Protein AF-A0A5M8QUC5-F1 (afdb_monomer)

Radius of gyration: 21.33 Å; Cα contacts (8 Å, |Δi|>4): 267; chains: 1; bounding box: 57×30×59 Å

Structure (mmCIF, N/CA/C/O backbone):
data_AF-A0A5M8QUC5-F1
#
_entry.id   AF-A0A5M8QUC5-F1
#
loop_
_atom_site.group_PDB
_atom_site.id
_atom_site.type_symbol
_atom_site.label_atom_id
_atom_site.label_alt_id
_atom_site.label_comp_id
_atom_site.label_asym_id
_atom_site.label_entity_id
_atom_site.label_seq_id
_atom_site.pdbx_PDB_ins_code
_atom_site.Cartn_x
_atom_site.Cartn_y
_atom_site.Cartn_z
_atom_site.occupancy
_atom_site.B_iso_or_equiv
_atom_site.auth_seq_id
_atom_site.auth_comp_id
_atom_site.auth_asym_id
_atom_site.auth_atom_id
_atom_site.pdbx_PDB_model_num
ATOM 1 N N . MET A 1 1 ? -27.939 3.971 21.003 1.00 42.75 1 MET A N 1
ATOM 2 C CA . MET A 1 1 ? -27.157 4.846 21.909 1.00 42.75 1 MET A CA 1
ATOM 3 C C . MET A 1 1 ? -25.680 4.865 21.507 1.00 42.75 1 MET A C 1
ATOM 5 O O . MET A 1 1 ? -25.100 5.938 21.475 1.00 42.75 1 MET A O 1
ATOM 9 N N . GLU A 1 2 ? -25.113 3.728 21.085 1.00 39.91 2 GLU A N 1
ATOM 10 C CA . GLU A 1 2 ? -23.719 3.587 20.608 1.00 39.91 2 GLU A CA 1
ATOM 11 C C . GLU A 1 2 ? -23.364 4.441 19.377 1.00 39.91 2 GLU A C 1
ATOM 13 O O . GLU A 1 2 ? -22.281 5.015 19.312 1.00 39.91 2 GLU A O 1
ATOM 18 N N . GLN A 1 3 ? -24.306 4.623 18.446 1.00 45.22 3 GLN A N 1
ATOM 19 C CA . GLN A 1 3 ? -24.079 5.368 17.199 1.00 45.22 3 GLN A CA 1
ATOM 20 C C . GLN A 1 3 ? -23.713 6.852 17.412 1.00 45.22 3 GLN A C 1
ATOM 22 O O . GLN A 1 3 ? -23.086 7.457 16.554 1.00 45.22 3 GLN A O 1
ATOM 27 N N . ASN A 1 4 ? -24.055 7.431 18.571 1.00 57.38 4 ASN A N 1
ATOM 28 C CA . ASN A 1 4 ? -23.740 8.823 18.910 1.00 57.38 4 ASN A CA 1
ATOM 29 C C . ASN A 1 4 ? -22.271 8.990 19.355 1.00 57.38 4 ASN A C 1
ATOM 31 O O . ASN A 1 4 ? -21.607 9.952 18.978 1.00 57.38 4 ASN A O 1
ATOM 35 N N . ILE A 1 5 ? -21.728 8.012 20.087 1.00 53.38 5 ILE A N 1
ATOM 36 C CA . ILE A 1 5 ? -20.366 8.068 20.639 1.00 53.38 5 ILE A CA 1
ATOM 37 C C . ILE A 1 5 ? -19.326 7.959 19.518 1.00 53.38 5 ILE A C 1
ATOM 39 O O . ILE A 1 5 ? -18.381 8.746 19.472 1.00 53.38 5 ILE A O 1
ATOM 43 N N . CYS A 1 6 ? -19.525 7.042 18.566 1.00 49.78 6 CYS A N 1
ATOM 44 C CA . CYS A 1 6 ? -18.621 6.888 17.424 1.00 49.78 6 CYS A CA 1
ATOM 45 C C . CYS A 1 6 ? -18.538 8.168 16.581 1.00 49.78 6 CYS A C 1
ATOM 47 O O . CYS A 1 6 ? -17.438 8.588 16.231 1.00 49.78 6 CYS A O 1
ATOM 49 N N . THR A 1 7 ? -19.671 8.831 16.320 1.00 56.25 7 THR A N 1
ATOM 50 C CA . THR A 1 7 ? -19.708 10.100 15.576 1.00 56.25 7 THR A CA 1
ATOM 51 C C . THR A 1 7 ? -19.014 11.231 16.333 1.00 56.25 7 THR A C 1
ATOM 53 O O . THR A 1 7 ? -18.230 11.966 15.737 1.00 56.25 7 THR A O 1
ATOM 56 N N . GLN A 1 8 ? -19.234 11.352 17.647 1.00 55.50 8 GLN A N 1
ATOM 57 C CA . GLN A 1 8 ? -18.574 12.375 18.465 1.00 55.50 8 GLN A CA 1
ATOM 58 C C . GLN A 1 8 ? -17.051 12.212 18.481 1.00 55.50 8 GLN A C 1
ATOM 60 O O . GLN A 1 8 ? -16.322 13.195 18.341 1.00 55.50 8 GLN A O 1
ATOM 65 N N . ILE A 1 9 ? -16.558 10.977 18.609 1.00 54.59 9 ILE A N 1
ATOM 66 C CA . ILE A 1 9 ? -15.115 10.729 18.623 1.00 54.59 9 ILE A CA 1
ATOM 67 C C . ILE A 1 9 ? -14.521 10.866 17.213 1.00 54.59 9 ILE A C 1
ATOM 69 O O . ILE A 1 9 ? -13.428 11.407 17.058 1.00 54.59 9 ILE A O 1
ATOM 73 N N . GLN A 1 10 ? -15.242 10.461 16.166 1.00 51.19 10 GLN A N 1
ATOM 74 C CA . GLN A 1 10 ? -14.787 10.626 14.788 1.00 51.19 10 GLN A CA 1
ATOM 75 C C . GLN A 1 10 ? -14.653 12.108 14.398 1.00 51.19 10 GLN A C 1
ATOM 77 O O . GLN A 1 10 ? -13.585 12.506 13.933 1.00 51.19 10 GLN A O 1
ATOM 82 N N . SER A 1 11 ? -15.662 12.946 14.672 1.00 57.75 11 SER A N 1
ATOM 83 C CA . SER A 1 11 ? -15.570 14.399 14.447 1.00 57.75 11 SER A CA 1
ATOM 84 C C . SER A 1 11 ? -14.442 15.057 15.251 1.00 57.75 11 SER A C 1
ATOM 86 O O . SER A 1 11 ? -13.842 16.025 14.792 1.00 57.75 11 SER A O 1
ATOM 88 N N . PHE A 1 12 ? -14.110 14.528 16.433 1.00 54.03 12 PHE A N 1
ATOM 89 C CA . PHE A 1 12 ? -12.975 15.004 17.228 1.00 54.03 12 PHE A CA 1
ATOM 90 C C . PHE A 1 12 ? -11.614 14.678 16.581 1.00 54.03 12 PHE A C 1
ATOM 92 O O . PHE A 1 12 ? -10.680 15.477 16.668 1.00 54.03 12 PHE A O 1
ATOM 99 N N . LEU A 1 13 ? -11.489 13.526 15.917 1.00 50.50 13 LEU A N 1
ATOM 100 C CA . LEU A 1 13 ? -10.223 13.041 15.355 1.00 50.50 13 LEU A CA 1
ATOM 101 C C . LEU A 1 13 ? -9.959 13.494 13.912 1.00 50.50 13 LEU A C 1
ATOM 103 O O . LEU A 1 13 ? -8.799 13.527 13.501 1.00 50.50 13 LEU A O 1
ATOM 107 N N . GLU A 1 14 ? -10.990 13.868 13.149 1.00 48.91 14 GLU A N 1
ATOM 108 C CA . GLU A 1 14 ? -10.872 14.332 11.752 1.00 48.91 14 GLU A CA 1
ATOM 109 C C . GLU A 1 14 ? -10.025 15.614 11.586 1.00 48.91 14 GLU A C 1
ATOM 111 O O . GLU A 1 14 ? -9.585 15.922 10.480 1.00 48.91 14 GLU A O 1
ATOM 116 N N . GLY A 1 15 ? -9.716 16.322 12.679 1.00 46.62 15 GLY A N 1
ATOM 117 C CA . GLY A 1 15 ? -8.893 17.535 12.680 1.00 46.62 15 GLY A CA 1
ATOM 118 C C . GLY A 1 15 ? -7.384 17.363 12.922 1.00 46.62 15 GLY A C 1
ATOM 119 O O . GLY A 1 15 ? -6.691 18.378 12.961 1.00 46.62 15 GLY A O 1
ATOM 120 N N . TYR A 1 16 ? -6.845 16.149 13.116 1.00 48.03 16 TYR A N 1
ATOM 121 C CA . TYR A 1 16 ? -5.491 15.982 13.687 1.00 48.03 16 TYR A CA 1
ATOM 122 C C . TYR A 1 16 ? -4.520 15.093 12.879 1.00 48.03 16 TYR A C 1
ATOM 124 O O . TYR A 1 16 ? -4.900 14.073 12.299 1.00 48.03 16 TYR A O 1
ATOM 132 N N . LYS A 1 17 ? -3.228 15.474 12.866 1.00 45.12 17 LYS A N 1
ATOM 133 C CA . LYS A 1 17 ? -2.109 14.764 12.212 1.00 45.12 17 LYS A CA 1
ATOM 134 C C . LYS A 1 17 ? -1.090 14.234 13.243 1.00 45.12 17 LYS A C 1
ATOM 136 O O . LYS A 1 17 ? -0.038 14.820 13.431 1.00 45.12 17 LYS A O 1
ATOM 141 N N . PHE A 1 18 ? -1.406 13.042 13.743 1.00 54.19 18 PHE A N 1
ATOM 142 C CA . PHE A 1 18 ? -0.665 12.085 14.586 1.00 54.19 18 PHE A CA 1
ATOM 143 C C . PHE A 1 18 ? 0.899 12.060 14.658 1.00 54.19 18 PHE A C 1
ATOM 145 O O . PHE A 1 18 ? 1.482 11.381 13.816 1.00 54.19 18 PHE A O 1
ATOM 152 N N . SER A 1 19 ? 1.564 12.575 15.701 1.00 50.84 19 SER A N 1
ATOM 153 C CA . SER A 1 19 ? 2.993 12.477 16.096 1.00 50.84 19 SER A CA 1
ATOM 154 C C . SER A 1 19 ? 3.146 12.065 17.583 1.00 50.84 19 SER A C 1
ATOM 156 O O . SER A 1 19 ? 2.156 11.998 18.305 1.00 50.84 19 SER A O 1
ATOM 158 N N . GLU A 1 20 ? 4.348 11.750 18.091 1.00 46.16 20 GLU A N 1
ATOM 159 C CA . GLU A 1 20 ? 4.535 11.251 19.481 1.00 46.16 20 GLU A CA 1
ATOM 160 C C . GLU A 1 20 ? 4.002 12.197 20.577 1.00 46.16 20 GLU A C 1
ATOM 162 O O . GLU A 1 20 ? 3.425 11.731 21.559 1.00 46.16 20 GLU A O 1
ATOM 167 N N . GLY A 1 21 ? 4.084 13.519 20.385 1.00 50.06 21 GLY A N 1
ATOM 168 C CA . GLY A 1 21 ? 3.500 14.505 21.310 1.00 50.06 21 GLY A CA 1
ATOM 169 C C . GLY A 1 21 ? 1.964 14.482 21.365 1.00 50.06 21 GLY A C 1
ATOM 170 O O . GLY A 1 21 ? 1.353 14.975 22.313 1.00 50.06 21 GLY A O 1
ATOM 171 N N . GLU A 1 22 ? 1.311 13.870 20.379 1.00 51.91 22 GLU A N 1
ATOM 172 C CA . GLU A 1 22 ? -0.144 13.766 20.318 1.00 51.91 22 GLU A CA 1
ATOM 173 C C . GLU A 1 22 ? -0.706 12.575 21.099 1.00 51.91 22 GLU A C 1
ATOM 175 O O . GLU A 1 22 ? -1.872 12.628 21.483 1.00 51.91 22 GLU A O 1
ATOM 180 N N . ILE A 1 23 ? 0.099 11.555 21.429 1.00 50.34 23 ILE A N 1
ATOM 181 C CA . ILE A 1 23 ? -0.311 10.500 22.377 1.00 50.34 23 ILE A CA 1
ATOM 182 C C . ILE A 1 23 ? -0.571 11.127 23.754 1.00 50.34 23 ILE A C 1
ATOM 184 O O . ILE A 1 23 ? -1.593 10.844 24.377 1.00 50.34 23 ILE A O 1
ATOM 188 N N . GLU A 1 24 ? 0.289 12.049 24.187 1.00 47.28 24 GLU A N 1
ATOM 189 C CA . GLU A 1 24 ? 0.142 12.756 25.464 1.00 47.28 24 GLU A CA 1
ATOM 190 C C . GLU A 1 24 ? -1.032 13.756 25.449 1.00 47.28 24 GLU A C 1
ATOM 192 O O . GLU A 1 24 ? -1.742 13.924 26.442 1.00 47.28 24 GLU A O 1
ATOM 197 N N . SER A 1 25 ? -1.325 14.356 24.288 1.00 50.44 25 SER A N 1
ATOM 198 C CA . SER A 1 25 ? -2.514 15.201 24.092 1.00 50.44 25 SER A CA 1
ATOM 199 C C . SER A 1 25 ? -3.820 14.394 24.099 1.00 50.44 25 SER A C 1
ATOM 201 O O . SER A 1 25 ? -4.811 14.825 24.698 1.00 50.44 25 SER A O 1
ATOM 203 N N . ILE A 1 26 ? -3.820 13.204 23.484 1.00 58.62 26 ILE A N 1
ATOM 204 C CA . ILE A 1 26 ? -4.935 12.249 23.523 1.00 58.62 26 ILE A CA 1
ATOM 205 C C . ILE A 1 26 ? -5.168 11.799 24.967 1.00 58.62 26 ILE A C 1
ATOM 207 O O . ILE A 1 26 ? -6.302 11.872 25.428 1.00 58.62 26 ILE A O 1
ATOM 211 N N . LYS A 1 27 ? -4.122 11.439 25.724 1.00 51.59 27 LYS A N 1
ATOM 212 C CA . LYS A 1 27 ? -4.240 11.127 27.159 1.00 51.59 27 LYS A CA 1
ATOM 213 C C . LYS A 1 27 ? -4.870 12.275 27.954 1.00 51.59 27 LYS A C 1
ATOM 215 O O . LYS A 1 27 ? -5.886 12.065 28.615 1.00 51.59 27 LYS A O 1
ATOM 220 N N . CYS A 1 28 ? -4.334 13.494 27.833 1.00 47.34 28 CYS A N 1
ATOM 221 C CA . CYS A 1 28 ? -4.850 14.680 28.528 1.00 47.34 28 CYS A CA 1
ATOM 222 C C . CYS A 1 28 ? -6.328 14.974 28.201 1.00 47.34 28 CYS A C 1
ATOM 224 O O . CYS A 1 28 ? -7.095 15.380 29.076 1.00 47.34 28 CYS A O 1
ATOM 226 N N . LYS A 1 29 ? -6.768 14.751 26.956 1.00 53.81 29 LYS A N 1
ATOM 227 C CA . LYS A 1 29 ? -8.148 15.041 26.526 1.00 53.81 29 LYS A CA 1
ATOM 228 C C . LYS A 1 29 ? -9.129 13.889 26.762 1.00 53.81 29 LYS A C 1
ATOM 230 O O . LYS A 1 29 ? -10.275 14.167 27.105 1.00 53.81 29 LYS A O 1
ATOM 235 N N . LEU A 1 30 ? -8.694 12.628 26.695 1.00 54.91 30 LEU A N 1
ATOM 236 C CA . LEU A 1 30 ? -9.484 11.478 27.160 1.00 54.91 30 LEU A CA 1
ATOM 237 C C . LEU A 1 30 ? -9.780 11.601 28.663 1.00 54.91 30 LEU A C 1
ATOM 239 O O . LEU A 1 30 ? -10.912 11.373 29.081 1.00 54.91 30 LEU A O 1
ATOM 243 N N . LEU A 1 31 ? -8.811 12.078 29.453 1.00 50.81 31 LEU A N 1
ATOM 244 C CA . LEU A 1 31 ? -9.003 12.445 30.863 1.00 50.81 31 LEU A CA 1
ATOM 245 C C . LEU A 1 31 ? -9.999 13.606 31.053 1.00 50.81 31 LEU A C 1
ATOM 247 O O . LEU A 1 31 ? -10.719 13.638 32.047 1.00 50.81 31 LEU A O 1
ATOM 251 N N . THR A 1 32 ? -10.089 14.536 30.096 1.00 50.72 32 THR A N 1
ATOM 252 C CA . THR A 1 32 ? -11.041 15.666 30.142 1.00 50.72 32 THR A CA 1
ATOM 253 C C . THR A 1 32 ? -12.480 15.233 29.797 1.00 50.72 32 THR A C 1
ATOM 255 O O . THR A 1 32 ? -13.436 15.775 30.350 1.00 50.72 32 THR A O 1
ATOM 258 N N . LEU A 1 33 ? -12.647 14.228 28.925 1.00 51.88 33 LEU A N 1
ATOM 259 C CA . LEU A 1 33 ? -13.938 13.636 28.527 1.00 51.88 33 LEU A CA 1
ATOM 260 C C . LEU A 1 33 ? -14.461 12.563 29.501 1.00 51.88 33 LEU A C 1
ATOM 262 O O . LEU A 1 33 ? -15.642 12.224 29.461 1.00 51.88 33 LEU A O 1
ATOM 266 N N . ALA A 1 34 ? -13.623 12.064 30.413 1.00 52.25 34 ALA A N 1
ATOM 267 C CA . ALA A 1 34 ? -13.924 10.979 31.355 1.00 52.25 34 ALA A CA 1
ATOM 268 C C . ALA A 1 34 ? -15.002 11.284 32.425 1.00 52.25 34 ALA A C 1
ATOM 270 O O . ALA A 1 34 ? -15.120 10.553 33.407 1.00 52.25 34 ALA A O 1
ATOM 271 N N . LYS A 1 35 ? -15.815 12.338 32.257 1.00 57.97 35 LYS A N 1
ATOM 272 C CA . LYS A 1 35 ? -17.050 12.519 33.039 1.00 57.97 35 LYS A CA 1
ATOM 273 C C . LYS A 1 35 ? -18.204 11.653 32.523 1.00 57.97 35 LYS A C 1
ATOM 275 O O . LYS A 1 35 ? -19.157 11.438 33.265 1.00 57.97 35 LYS A O 1
ATOM 280 N N . ASP A 1 36 ? -18.109 11.143 31.294 1.00 65.44 36 ASP A N 1
ATOM 281 C CA . ASP A 1 36 ? -19.056 10.174 30.742 1.00 65.44 36 ASP A CA 1
ATOM 282 C C . ASP A 1 36 ? -18.560 8.740 30.978 1.00 65.44 36 ASP A C 1
ATOM 284 O O . ASP A 1 36 ? -17.532 8.305 30.448 1.00 65.44 36 ASP A O 1
ATOM 288 N N . THR A 1 37 ? -19.303 7.990 31.791 1.00 70.75 37 THR A N 1
ATOM 289 C CA . THR A 1 37 ? -18.962 6.616 32.172 1.00 70.75 37 THR A CA 1
ATOM 290 C C . THR A 1 37 ? -18.917 5.667 30.970 1.00 70.75 37 THR A C 1
ATOM 292 O O . THR A 1 37 ? -18.140 4.713 30.989 1.00 70.75 37 THR A O 1
ATOM 295 N N . SER A 1 38 ? -19.682 5.935 29.908 1.00 71.88 38 SER A N 1
ATOM 296 C CA . SER A 1 38 ? -19.701 5.098 28.702 1.00 71.88 38 SER A CA 1
ATOM 297 C C . SER A 1 38 ? -18.392 5.191 27.909 1.00 71.88 38 SER A C 1
ATOM 299 O O . SER A 1 38 ? -17.855 4.172 27.473 1.00 71.88 38 SER A O 1
ATOM 301 N N . ILE A 1 39 ? -17.811 6.391 27.811 1.00 70.38 39 ILE A N 1
ATOM 302 C CA . ILE A 1 39 ? -16.516 6.620 27.154 1.00 70.38 39 ILE A CA 1
ATOM 303 C C . ILE A 1 39 ? -15.401 5.931 27.944 1.00 70.38 39 ILE A C 1
ATOM 305 O O . ILE A 1 39 ? -14.551 5.259 27.365 1.00 70.38 39 ILE A O 1
ATOM 309 N N . VAL A 1 40 ? -15.424 6.040 29.276 1.00 71.31 40 VAL A N 1
ATOM 310 C CA . VAL A 1 40 ? -14.442 5.368 30.142 1.00 71.31 40 VAL A CA 1
ATOM 311 C C . VAL A 1 40 ? -14.520 3.849 29.986 1.00 71.31 40 VAL A C 1
ATOM 313 O O . VAL A 1 40 ? -13.486 3.192 29.868 1.00 71.31 40 VAL A O 1
ATOM 316 N N . GLN A 1 41 ? -15.729 3.283 29.944 1.00 80.25 41 GLN A N 1
ATOM 317 C CA . GLN A 1 41 ? -15.926 1.851 29.711 1.00 80.25 41 GLN A CA 1
ATOM 318 C C . GLN A 1 41 ? -15.376 1.418 28.351 1.00 80.25 41 GLN A C 1
ATOM 320 O O . GLN A 1 41 ? -14.612 0.458 28.294 1.00 80.25 41 GLN A O 1
ATOM 325 N N . PHE A 1 42 ? -15.681 2.156 27.282 1.00 81.44 42 PHE A N 1
ATOM 326 C CA . PHE A 1 42 ? -15.158 1.875 25.945 1.00 81.44 42 PHE A CA 1
ATOM 327 C C . PHE A 1 42 ? -13.622 1.889 25.901 1.00 81.44 42 PHE A C 1
ATOM 329 O O . PHE A 1 42 ? -13.002 0.945 25.414 1.00 81.44 42 PHE 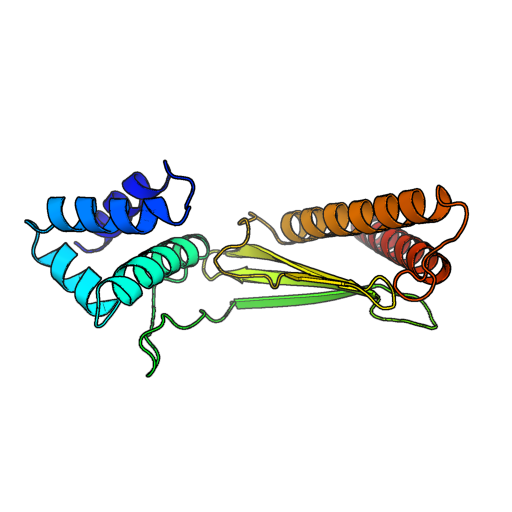A O 1
ATOM 336 N N . LEU A 1 43 ? -12.985 2.914 26.473 1.00 79.38 43 LEU A N 1
ATOM 337 C CA . LEU A 1 43 ? -11.523 2.999 26.518 1.00 79.38 43 LEU A CA 1
ATOM 338 C C . LEU A 1 43 ? -10.906 1.856 27.327 1.00 79.38 43 LEU A C 1
ATOM 340 O O . LEU A 1 43 ? -9.861 1.339 26.946 1.00 79.38 43 LEU A O 1
ATOM 344 N N . ASN A 1 44 ? -11.548 1.432 28.417 1.00 83.69 44 ASN A N 1
ATOM 345 C CA . ASN A 1 44 ? -11.076 0.299 29.210 1.00 83.69 44 ASN A CA 1
ATOM 346 C C . ASN A 1 44 ? -11.125 -1.026 28.429 1.00 83.69 44 ASN A C 1
ATOM 348 O O . ASN A 1 44 ? -10.272 -1.880 28.662 1.00 83.69 44 ASN A O 1
ATOM 352 N N . LEU A 1 45 ? -12.057 -1.189 27.480 1.00 87.19 45 LEU A N 1
ATOM 353 C CA . LEU A 1 45 ? -12.096 -2.356 26.585 1.00 87.19 45 LEU A CA 1
ATOM 354 C C . LEU A 1 45 ? -10.935 -2.368 25.583 1.00 87.19 45 LEU A C 1
ATOM 356 O O . LEU A 1 45 ? -10.520 -3.432 25.133 1.00 87.19 45 LEU A O 1
ATOM 360 N N . LEU A 1 46 ? -10.401 -1.196 25.236 1.00 86.62 46 LEU A N 1
ATOM 361 C CA . LEU A 1 46 ? -9.344 -1.056 24.239 1.00 86.62 46 LEU A CA 1
ATOM 362 C C . LEU A 1 46 ? -7.936 -1.278 24.792 1.00 86.62 46 LEU A C 1
ATOM 364 O O . LEU A 1 46 ? -6.994 -1.301 24.009 1.00 86.62 46 LEU A O 1
ATOM 368 N N . GLY A 1 47 ? -7.727 -1.436 26.098 1.00 87.75 47 GLY A N 1
ATOM 369 C CA . GLY A 1 47 ? -6.381 -1.709 26.595 1.00 87.75 47 GLY A CA 1
ATOM 370 C C . GLY A 1 47 ? -6.239 -1.732 28.108 1.00 87.75 47 GLY A C 1
ATOM 371 O O . GLY A 1 47 ? -6.951 -1.045 28.845 1.00 87.75 47 GLY A O 1
ATOM 372 N N . LYS A 1 48 ? -5.252 -2.503 28.571 1.00 84.75 48 LYS A N 1
ATOM 373 C CA . LYS A 1 48 ? -4.937 -2.669 29.999 1.00 84.75 48 LYS A CA 1
ATOM 374 C C . LYS A 1 48 ? -4.295 -1.431 30.630 1.00 84.75 48 LYS A C 1
ATOM 376 O O . LYS A 1 48 ? -4.560 -1.135 31.790 1.00 84.75 48 LYS A O 1
ATOM 381 N N . ASP A 1 49 ? -3.501 -0.696 29.861 1.00 82.56 49 ASP A N 1
ATOM 382 C CA . ASP A 1 49 ? -2.794 0.511 30.288 1.00 82.56 49 ASP A CA 1
ATOM 383 C C . ASP A 1 49 ? -2.998 1.649 29.281 1.00 82.56 49 ASP A C 1
ATOM 385 O O . ASP A 1 49 ? -3.544 1.462 28.192 1.00 82.56 49 ASP A O 1
ATOM 389 N N . GLU A 1 50 ? -2.568 2.852 29.651 1.00 76.94 50 GLU A N 1
ATOM 390 C CA . GLU A 1 50 ? -2.766 4.057 28.843 1.00 76.94 50 GLU A CA 1
ATOM 391 C C . GLU A 1 50 ? -2.150 3.969 27.444 1.00 76.94 50 GLU A C 1
ATOM 393 O O . GLU A 1 50 ? -2.697 4.537 26.499 1.00 76.94 50 GLU A O 1
ATOM 398 N N . HIS A 1 51 ? -1.018 3.275 27.304 1.00 79.69 51 HIS A N 1
ATOM 399 C CA . HIS A 1 51 ? -0.319 3.159 26.031 1.00 79.69 51 HIS A CA 1
ATOM 400 C C . HIS A 1 51 ? -1.127 2.307 25.049 1.00 79.69 51 HIS A C 1
ATOM 402 O O . HIS A 1 51 ? -1.417 2.757 23.937 1.00 79.69 51 HIS A O 1
ATOM 408 N N . HIS A 1 52 ? -1.586 1.131 25.492 1.00 85.38 52 HIS A N 1
ATOM 409 C CA . HIS A 1 52 ? -2.470 0.282 24.692 1.00 85.38 52 HIS A CA 1
ATOM 410 C C . HIS A 1 52 ? -3.776 1.007 24.369 1.00 85.38 52 HIS A C 1
ATOM 412 O O . HIS A 1 52 ? -4.188 1.029 23.212 1.00 85.38 52 HIS A O 1
ATOM 418 N N . ARG A 1 53 ? -4.396 1.669 25.357 1.00 83.06 53 ARG A N 1
ATOM 419 C CA . ARG A 1 53 ? -5.647 2.412 25.144 1.00 83.06 53 ARG A CA 1
ATOM 420 C C . ARG A 1 53 ? -5.487 3.478 24.070 1.00 83.06 53 ARG A C 1
ATOM 422 O O . ARG A 1 53 ? -6.309 3.526 23.162 1.00 83.06 53 ARG A O 1
ATOM 429 N N . ALA A 1 54 ? -4.438 4.296 24.118 1.00 78.56 54 ALA A N 1
ATOM 430 C CA . ALA A 1 54 ? -4.230 5.361 23.137 1.00 78.56 54 ALA A CA 1
ATOM 431 C C . ALA A 1 54 ? -4.043 4.815 21.709 1.00 78.56 54 ALA A C 1
ATOM 433 O 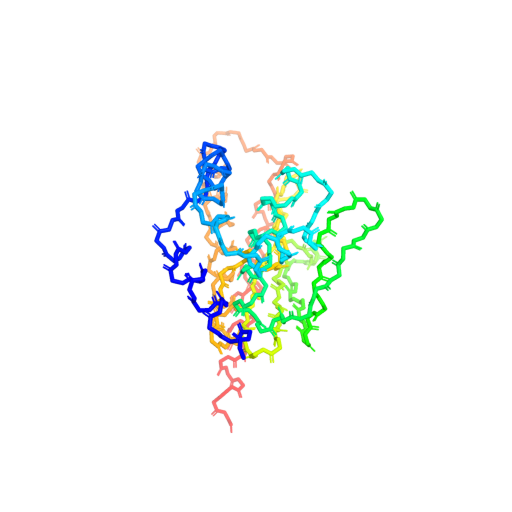O . ALA A 1 54 ? -4.697 5.275 20.768 1.00 78.56 54 ALA A O 1
ATOM 434 N N . LEU A 1 55 ? -3.186 3.807 21.538 1.00 83.81 55 LEU A N 1
ATOM 435 C CA . LEU A 1 55 ? -2.869 3.249 20.222 1.00 83.81 55 LEU A CA 1
ATOM 436 C C . LEU A 1 55 ? -3.994 2.381 19.647 1.00 83.81 55 LEU A C 1
ATOM 438 O O . LEU A 1 55 ? -4.276 2.463 18.449 1.00 83.81 55 LEU A O 1
ATOM 442 N N . ASN A 1 56 ? -4.686 1.604 20.478 1.00 90.62 56 ASN A N 1
ATOM 443 C CA . ASN A 1 56 ? -5.844 0.828 20.040 1.00 90.62 56 ASN A CA 1
ATOM 444 C C . ASN A 1 56 ? -7.043 1.729 19.759 1.00 90.62 56 ASN A C 1
ATOM 446 O O . ASN A 1 56 ? -7.757 1.467 18.802 1.00 90.62 56 ASN A O 1
ATOM 450 N N . THR A 1 57 ? -7.219 2.834 20.493 1.00 85.19 57 THR A N 1
ATOM 451 C CA . THR A 1 57 ? -8.213 3.866 20.145 1.00 85.19 57 THR A CA 1
ATOM 452 C C . THR A 1 57 ? -7.935 4.412 18.752 1.00 85.19 57 THR A C 1
ATOM 454 O O . THR A 1 57 ? -8.822 4.412 17.903 1.00 85.19 57 THR A O 1
ATOM 457 N N . LYS A 1 58 ? -6.687 4.811 18.469 1.00 83.88 58 LYS A N 1
ATOM 458 C CA . LYS A 1 58 ? -6.291 5.252 17.126 1.00 83.88 58 LYS A CA 1
ATOM 459 C C . LYS A 1 58 ? -6.622 4.177 16.088 1.00 83.88 58 LYS A C 1
ATOM 461 O O . LYS A 1 58 ? -7.336 4.462 15.133 1.00 83.88 58 LYS A O 1
ATOM 466 N N . SER A 1 59 ? -6.158 2.949 16.291 1.00 90.19 59 SER A N 1
ATOM 467 C CA . SER A 1 59 ? -6.384 1.830 15.364 1.00 90.19 59 SER A CA 1
ATOM 468 C C . SER A 1 59 ? -7.875 1.558 15.137 1.00 90.19 59 SER A C 1
ATOM 470 O O . SER A 1 59 ? -8.300 1.422 13.993 1.00 90.19 59 SER A O 1
ATOM 472 N N . PHE A 1 60 ? -8.687 1.597 16.195 1.00 89.00 60 PHE A N 1
ATOM 473 C CA . PHE A 1 60 ? -10.138 1.441 16.129 1.00 89.00 60 PHE A CA 1
ATOM 474 C C . PHE A 1 60 ? -10.784 2.478 15.192 1.00 89.00 60 PHE A C 1
ATOM 476 O O . PHE A 1 60 ? -11.559 2.133 14.304 1.00 89.00 60 PHE A O 1
ATOM 483 N N . PHE A 1 61 ? -10.412 3.755 15.286 1.00 84.31 61 PHE A N 1
ATOM 484 C CA . PHE A 1 61 ? -10.965 4.762 14.370 1.00 84.31 61 PHE A CA 1
ATOM 485 C C . PHE A 1 61 ? -10.476 4.620 12.932 1.00 84.31 61 PHE A C 1
ATOM 487 O O . PHE A 1 61 ? -11.215 4.917 11.993 1.00 84.31 61 PHE A O 1
ATOM 494 N N . TYR A 1 62 ? -9.244 4.159 12.736 1.00 88.44 62 TYR A N 1
ATOM 495 C CA . TYR A 1 62 ? -8.733 3.885 11.397 1.00 88.44 62 TYR A CA 1
ATOM 496 C C . TYR A 1 62 ? -9.455 2.697 10.746 1.00 88.44 62 TYR A C 1
ATOM 498 O O . TYR A 1 62 ? -9.827 2.793 9.578 1.00 88.44 62 TYR A O 1
ATOM 506 N N . GLN A 1 63 ? -9.743 1.623 11.487 1.00 91.75 63 GLN A N 1
ATOM 507 C CA . GLN A 1 63 ? -10.479 0.478 10.939 1.00 91.75 63 GLN A CA 1
ATOM 508 C C . GLN A 1 63 ? -11.939 0.827 10.583 1.00 91.75 63 GLN A C 1
ATOM 510 O O . GLN A 1 63 ? -12.455 0.322 9.584 1.00 91.75 63 GLN A O 1
ATOM 515 N N . LEU A 1 64 ? -12.577 1.760 11.308 1.00 89.06 64 LEU A N 1
ATOM 516 C CA . LEU A 1 64 ? -13.930 2.242 10.990 1.00 89.06 64 LEU A CA 1
ATOM 517 C C . LEU A 1 64 ? -14.016 2.900 9.604 1.00 89.06 64 LEU A C 1
ATOM 519 O O . LEU A 1 64 ? -15.047 2.803 8.941 1.00 89.06 64 LEU A O 1
ATOM 523 N N . ARG A 1 65 ? -12.923 3.492 9.098 1.00 91.69 65 ARG A N 1
ATOM 524 C CA . ARG A 1 65 ? -12.866 4.048 7.726 1.00 91.69 65 ARG A CA 1
ATOM 525 C C . ARG A 1 65 ? -13.126 2.989 6.653 1.00 91.69 65 ARG A C 1
ATOM 527 O O . ARG A 1 65 ? -13.590 3.319 5.563 1.00 91.69 65 ARG A O 1
ATOM 534 N N . TYR A 1 66 ? -12.865 1.730 6.983 1.00 94.38 66 TYR A N 1
ATOM 535 C CA . TYR A 1 66 ? -13.064 0.556 6.138 1.00 94.38 66 TYR A CA 1
ATOM 536 C C . TYR A 1 66 ? -14.278 -0.282 6.570 1.00 94.38 66 TYR A C 1
ATOM 538 O O . TYR A 1 66 ? -14.485 -1.382 6.063 1.00 94.38 66 TYR A O 1
ATOM 546 N N . GLY A 1 67 ? -15.108 0.236 7.483 1.00 91.81 67 GLY A N 1
ATOM 547 C CA . GLY A 1 67 ? -16.336 -0.414 7.941 1.00 91.81 67 GLY A CA 1
ATOM 548 C C . GLY A 1 67 ? -16.120 -1.540 8.945 1.00 91.81 67 GLY A C 1
ATOM 549 O O . GLY A 1 67 ? -17.056 -2.277 9.217 1.00 91.81 67 GLY A O 1
ATOM 550 N N . PHE A 1 68 ? -14.911 -1.697 9.485 1.00 92.88 68 PHE A N 1
ATOM 551 C CA . PHE A 1 68 ? -14.637 -2.716 10.491 1.00 92.88 68 PHE A CA 1
ATOM 552 C C . PHE A 1 68 ? -15.109 -2.225 11.865 1.00 92.88 68 PHE A C 1
ATOM 554 O O . PHE A 1 68 ? -14.403 -1.487 12.551 1.00 92.88 68 PHE A O 1
ATOM 561 N N . GLU A 1 69 ? -16.320 -2.607 12.257 1.00 87.88 69 GLU A N 1
ATOM 562 C CA . GLU A 1 69 ? -16.932 -2.170 13.523 1.00 87.88 69 GLU A CA 1
ATOM 563 C C . GLU A 1 69 ? -16.570 -3.083 14.699 1.00 87.88 69 GLU A C 1
ATOM 565 O O . GLU A 1 69 ? -16.403 -2.626 15.829 1.00 87.88 69 GLU A O 1
ATOM 570 N N . VAL A 1 70 ? -16.394 -4.377 14.428 1.00 87.31 70 VAL A N 1
ATOM 571 C CA . VAL A 1 70 ? -15.999 -5.364 15.435 1.00 87.31 70 VAL A CA 1
ATOM 572 C C . VAL A 1 70 ? -14.481 -5.338 15.601 1.00 87.31 70 VAL A C 1
ATOM 574 O O . VAL A 1 70 ? -13.738 -5.361 14.620 1.00 87.31 70 VAL A O 1
ATOM 577 N N . PHE A 1 71 ? -14.012 -5.316 16.847 1.00 88.12 71 PHE A N 1
ATOM 578 C CA . PHE A 1 71 ? -12.597 -5.441 17.184 1.00 88.12 71 PHE A CA 1
ATOM 579 C C . PHE A 1 71 ? -12.392 -6.541 18.219 1.00 88.12 71 PHE A C 1
ATOM 581 O O . PHE A 1 71 ? -13.269 -6.827 19.034 1.00 88.12 71 PHE A O 1
ATOM 588 N N . THR A 1 72 ? -11.204 -7.133 18.208 1.00 91.44 72 THR A N 1
ATOM 589 C CA . THR A 1 72 ? -10.728 -7.983 19.295 1.00 91.44 72 THR A CA 1
ATOM 590 C C . THR A 1 72 ? -9.344 -7.511 19.721 1.00 91.44 72 THR A C 1
ATOM 592 O O . THR A 1 72 ? -8.618 -6.863 18.962 1.00 91.44 72 THR A O 1
ATOM 595 N N . ILE A 1 73 ? -9.006 -7.777 20.979 1.00 93.00 73 ILE A N 1
ATOM 596 C CA . ILE A 1 73 ? -7.696 -7.485 21.551 1.00 93.00 73 ILE A CA 1
ATOM 597 C C . ILE A 1 73 ? -6.979 -8.821 21.727 1.00 93.00 73 ILE A C 1
ATOM 599 O O . ILE A 1 73 ? -7.538 -9.748 22.314 1.00 93.00 73 ILE A O 1
ATOM 603 N N . ASN A 1 74 ? -5.764 -8.942 21.197 1.00 93.19 74 ASN A N 1
ATOM 604 C CA . ASN A 1 74 ? -4.966 -10.154 21.353 1.00 93.19 74 ASN A CA 1
ATOM 605 C C . ASN A 1 74 ? -4.402 -10.288 22.778 1.00 93.19 74 ASN A C 1
ATOM 607 O O . ASN A 1 74 ? -4.463 -9.362 23.587 1.00 93.19 74 ASN A O 1
ATOM 611 N N . GLU A 1 75 ? -3.784 -11.430 23.074 1.00 93.12 75 GLU A N 1
ATOM 612 C CA . GLU A 1 75 ? -3.197 -11.726 24.392 1.00 93.12 75 GLU A CA 1
ATOM 613 C C . GLU A 1 75 ? -2.116 -10.719 24.825 1.00 93.12 75 GLU A C 1
ATOM 615 O O . GLU A 1 75 ? -1.876 -10.518 26.015 1.00 93.12 75 GLU A O 1
ATOM 620 N N . SER A 1 76 ? -1.482 -10.039 23.864 1.00 93.56 76 SER A N 1
ATOM 621 C CA . SER A 1 76 ? -0.489 -8.994 24.133 1.00 93.56 76 SER A CA 1
ATOM 622 C C . SER A 1 76 ? -1.109 -7.630 24.455 1.00 93.56 76 SER A C 1
ATOM 624 O O . SER A 1 76 ? -0.396 -6.747 24.923 1.00 93.56 76 SER A O 1
ATOM 626 N N . GLY A 1 77 ? -2.422 -7.456 24.276 1.00 91.50 77 GLY A N 1
ATOM 627 C CA . GLY A 1 77 ? -3.133 -6.204 24.534 1.00 91.50 77 GLY A CA 1
ATOM 628 C C . GLY A 1 77 ? -3.312 -5.311 23.304 1.00 91.50 77 GLY A C 1
ATOM 629 O O . GLY A 1 77 ? -3.728 -4.165 23.461 1.00 91.50 77 GLY A O 1
ATOM 630 N N . TRP A 1 78 ? -3.025 -5.801 22.096 1.00 93.88 78 TRP A N 1
ATOM 631 C CA . TRP A 1 78 ? -3.138 -5.035 20.850 1.00 93.88 78 TRP A CA 1
ATOM 632 C C . TRP A 1 78 ? -4.409 -5.365 20.081 1.00 93.88 78 TRP A C 1
ATOM 634 O O . TRP A 1 78 ? -4.813 -6.527 20.009 1.00 93.88 78 TRP A O 1
ATOM 644 N N . LEU A 1 79 ? -5.005 -4.344 19.466 1.00 92.00 79 LEU A N 1
ATOM 645 C CA . LEU A 1 79 ? -6.116 -4.519 18.542 1.00 92.00 79 LEU A CA 1
ATOM 646 C C . LEU A 1 79 ? -5.664 -5.381 17.358 1.00 92.00 79 LEU A C 1
ATOM 648 O O . LEU A 1 79 ? -4.645 -5.108 16.722 1.00 92.00 79 LEU A O 1
ATOM 652 N N . THR A 1 80 ? -6.399 -6.454 17.085 1.00 90.81 80 THR A N 1
ATOM 653 C CA . THR A 1 80 ? -6.077 -7.366 15.985 1.00 90.81 80 THR A CA 1
ATOM 654 C C . THR A 1 80 ? -6.447 -6.749 14.650 1.00 90.81 80 THR A C 1
ATOM 656 O O . THR A 1 80 ? -7.510 -6.141 14.523 1.00 90.81 80 THR A O 1
ATOM 659 N N . ASN A 1 81 ? -5.628 -6.991 13.628 1.00 80.50 81 ASN A N 1
ATOM 660 C CA . ASN A 1 81 ? -5.962 -6.555 12.280 1.00 80.50 81 ASN A CA 1
ATOM 661 C C . ASN A 1 81 ? -7.288 -7.181 11.815 1.00 80.50 81 ASN A C 1
ATOM 663 O O . ASN A 1 81 ? -7.459 -8.399 11.922 1.00 80.50 81 ASN A O 1
ATOM 667 N N . PRO A 1 82 ? -8.211 -6.374 11.274 1.00 87.06 82 PRO A N 1
ATOM 668 C CA . PRO A 1 82 ? -9.436 -6.892 10.696 1.00 87.06 82 PRO A CA 1
ATOM 669 C C . PRO A 1 82 ? -9.139 -7.707 9.433 1.00 87.06 82 PRO A C 1
ATOM 671 O O . PRO A 1 82 ? -8.156 -7.472 8.726 1.00 87.06 82 PRO A O 1
ATOM 674 N N . SER A 1 83 ? -10.016 -8.664 9.136 1.00 91.12 83 SER A N 1
ATOM 675 C CA . SER A 1 83 ? -9.959 -9.423 7.885 1.00 91.12 83 SER A CA 1
ATOM 676 C C . SER A 1 83 ? -10.600 -8.621 6.756 1.00 91.12 83 SER A C 1
ATOM 678 O O . SER A 1 83 ? -11.770 -8.246 6.837 1.00 91.12 83 SER A O 1
ATOM 680 N N . TRP A 1 84 ? -9.831 -8.363 5.701 1.00 94.31 84 TRP A N 1
ATOM 681 C CA . TRP A 1 84 ? -10.310 -7.691 4.494 1.00 94.31 84 TRP A CA 1
ATOM 682 C C . TRP A 1 84 ? -11.271 -8.604 3.723 1.00 94.31 84 TRP A C 1
ATOM 684 O O . TRP A 1 84 ? -11.046 -9.809 3.639 1.00 94.31 84 TRP A O 1
ATOM 694 N N . LEU A 1 85 ? -12.345 -8.042 3.159 1.00 95.25 85 LEU A N 1
ATOM 695 C CA . LEU A 1 85 ? -13.358 -8.809 2.420 1.00 95.25 85 LEU A CA 1
ATOM 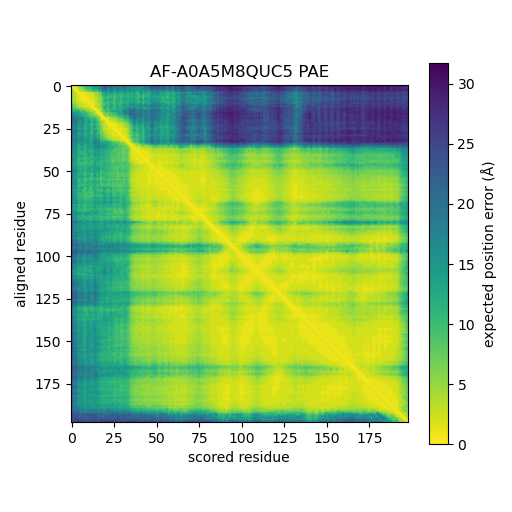696 C C . LEU A 1 85 ? -12.833 -9.356 1.092 1.00 95.25 85 LEU A C 1
ATOM 698 O O . LEU A 1 85 ? -13.273 -10.401 0.624 1.00 95.25 85 LEU A O 1
ATOM 702 N N . ASN A 1 86 ? -11.940 -8.608 0.456 1.00 94.56 86 ASN A N 1
ATOM 703 C CA . ASN A 1 86 ? -11.295 -8.991 -0.788 1.00 94.56 86 ASN A CA 1
ATOM 704 C C . ASN A 1 86 ? -9.866 -8.456 -0.764 1.00 94.56 86 ASN A C 1
ATOM 706 O O . ASN A 1 86 ? -9.621 -7.398 -0.183 1.00 94.56 86 ASN A O 1
ATOM 710 N N . HIS A 1 87 ? -8.945 -9.166 -1.397 1.00 95.19 87 HIS A N 1
ATOM 711 C CA . HIS A 1 87 ? -7.593 -8.694 -1.615 1.00 95.19 87 HIS A CA 1
ATOM 712 C C . HIS A 1 87 ? -7.071 -9.177 -2.967 1.00 95.19 87 HIS A C 1
ATOM 714 O O . HIS A 1 87 ? -7.414 -10.260 -3.438 1.00 95.19 87 HIS A O 1
ATOM 720 N N . GLU A 1 88 ? -6.231 -8.363 -3.592 1.00 95.44 88 GLU A N 1
ATOM 721 C CA . GLU A 1 88 ? -5.511 -8.722 -4.809 1.00 95.44 88 GLU A CA 1
ATOM 722 C C . GLU A 1 88 ? -4.051 -8.309 -4.665 1.00 95.44 88 GLU A C 1
ATOM 724 O O . GLU A 1 88 ? -3.737 -7.253 -4.111 1.00 95.44 88 GLU A O 1
ATOM 729 N N . GLU A 1 89 ? -3.180 -9.158 -5.194 1.00 95.75 89 GLU A N 1
ATOM 730 C CA . GLU A 1 89 ? -1.756 -8.911 -5.336 1.00 95.75 89 GLU A CA 1
ATOM 731 C C . GLU A 1 89 ? -1.418 -8.918 -6.829 1.00 95.75 89 GLU A C 1
ATOM 733 O O . GLU A 1 89 ? -1.749 -9.862 -7.549 1.00 95.75 89 GLU A O 1
ATOM 738 N N . ILE A 1 90 ? -0.786 -7.848 -7.303 1.00 95.69 90 ILE A N 1
ATOM 739 C CA . ILE A 1 90 ? -0.404 -7.677 -8.704 1.00 95.69 90 ILE A CA 1
ATOM 740 C C . ILE A 1 90 ? 1.102 -7.484 -8.747 1.00 95.69 90 ILE A C 1
ATOM 742 O O . ILE A 1 90 ? 1.623 -6.497 -8.228 1.00 95.69 90 ILE A O 1
ATOM 746 N N . LYS A 1 91 ? 1.797 -8.421 -9.385 1.00 96.38 91 LYS A N 1
ATOM 747 C CA . LYS A 1 91 ? 3.256 -8.427 -9.447 1.00 96.38 91 LYS A CA 1
ATOM 748 C C . LYS A 1 91 ? 3.759 -7.974 -10.806 1.00 96.38 91 LYS A C 1
ATOM 750 O O . LYS A 1 91 ? 3.202 -8.332 -11.844 1.00 96.38 91 LYS A O 1
ATOM 755 N N . PHE A 1 92 ? 4.839 -7.211 -10.784 1.00 96.56 92 PHE A N 1
ATOM 756 C CA . PHE A 1 92 ? 5.546 -6.734 -11.954 1.00 96.56 92 PHE A CA 1
ATOM 757 C C . PHE A 1 92 ? 7.031 -7.008 -11.800 1.00 96.56 92 PHE A C 1
ATOM 759 O O . PHE A 1 92 ? 7.629 -6.793 -10.748 1.00 96.56 92 PHE A O 1
ATOM 766 N N . GLY A 1 93 ? 7.639 -7.417 -12.899 1.00 93.62 93 GLY A N 1
ATOM 767 C CA . GLY A 1 93 ? 9.057 -7.692 -12.946 1.00 93.62 93 GLY A CA 1
ATOM 768 C C . GLY A 1 93 ? 9.530 -7.889 -14.371 1.00 93.62 93 GLY A C 1
ATOM 769 O O . GLY A 1 93 ? 8.866 -7.496 -15.338 1.00 93.62 93 GLY A O 1
ATOM 770 N N . CYS A 1 94 ? 10.672 -8.542 -14.489 1.00 88.69 94 CYS A N 1
ATOM 771 C CA . CYS A 1 94 ? 11.267 -8.988 -15.736 1.00 88.69 94 CYS A CA 1
ATOM 772 C C . CYS A 1 94 ? 11.584 -10.489 -15.663 1.00 88.69 94 CYS A C 1
ATOM 774 O O . CYS A 1 94 ? 11.408 -11.123 -14.629 1.00 88.69 94 CYS A O 1
ATOM 776 N N . THR A 1 95 ? 12.053 -11.083 -16.760 1.00 83.56 95 THR A N 1
ATOM 777 C CA . THR A 1 95 ? 12.320 -12.530 -16.818 1.00 83.56 95 THR A CA 1
ATOM 778 C C . THR A 1 95 ? 13.320 -13.008 -15.758 1.00 83.56 95 THR A C 1
ATOM 780 O O . THR A 1 95 ? 13.178 -14.122 -15.266 1.00 83.56 95 THR A O 1
ATOM 783 N N . SER A 1 96 ? 14.314 -12.188 -15.404 1.00 82.94 96 SER A N 1
ATOM 784 C CA . SER A 1 96 ? 15.312 -12.518 -14.377 1.00 82.94 96 SER A CA 1
ATOM 785 C C . SER A 1 96 ? 14.834 -12.261 -12.948 1.00 82.94 96 SER A C 1
ATOM 787 O O . SER A 1 96 ? 15.279 -12.947 -12.038 1.00 82.94 96 SER A O 1
ATOM 789 N N . GLU A 1 97 ? 13.938 -11.294 -12.754 1.00 84.50 97 GLU A N 1
ATOM 790 C CA . GLU A 1 97 ? 13.391 -10.896 -11.451 1.00 84.50 97 GLU A CA 1
ATOM 791 C C . GLU A 1 97 ? 11.892 -10.610 -11.626 1.00 84.50 97 GLU A C 1
ATOM 793 O O . GLU A 1 97 ? 11.512 -9.480 -11.952 1.00 84.50 97 GLU A O 1
ATOM 798 N N . PRO A 1 98 ? 11.026 -11.631 -11.493 1.00 83.69 98 PRO A N 1
ATOM 799 C CA . PRO A 1 98 ? 9.614 -11.525 -11.865 1.00 83.69 98 PRO A CA 1
ATOM 800 C C . PRO A 1 98 ? 8.766 -10.690 -10.894 1.00 83.69 98 PRO A C 1
ATOM 802 O O . PRO A 1 98 ? 7.641 -10.333 -11.238 1.00 83.69 98 PRO A O 1
ATOM 805 N N . GLU A 1 99 ? 9.296 -10.349 -9.718 1.00 91.75 99 GLU A N 1
ATOM 806 C CA . GLU A 1 99 ? 8.545 -9.725 -8.619 1.00 91.75 99 GLU A CA 1
ATOM 807 C C . GLU A 1 99 ? 9.251 -8.485 -8.047 1.00 91.75 99 GLU A C 1
ATOM 809 O O . GLU A 1 99 ? 9.288 -8.281 -6.838 1.00 91.75 99 GLU A O 1
ATOM 814 N N . MET A 1 100 ? 9.818 -7.636 -8.909 1.00 96.06 100 MET A N 1
ATOM 815 C CA . MET A 1 100 ? 10.467 -6.397 -8.459 1.00 96.06 100 MET A CA 1
ATOM 816 C C . MET A 1 100 ? 9.489 -5.376 -7.870 1.00 96.06 100 MET A C 1
ATOM 818 O O . MET A 1 100 ? 9.861 -4.565 -7.032 1.00 96.06 100 MET A O 1
ATOM 822 N N . ILE A 1 101 ? 8.242 -5.359 -8.336 1.00 97.50 101 ILE A N 1
ATOM 823 C CA . ILE A 1 101 ? 7.178 -4.536 -7.764 1.00 97.50 101 ILE A CA 1
ATOM 824 C C . ILE A 1 101 ? 5.992 -5.436 -7.467 1.00 97.50 101 ILE A C 1
ATOM 826 O O . ILE A 1 101 ? 5.568 -6.226 -8.306 1.00 97.50 101 ILE A O 1
ATOM 830 N N . THR A 1 102 ? 5.411 -5.262 -6.292 1.00 97.38 102 THR A N 1
ATOM 831 C CA . THR A 1 102 ? 4.146 -5.876 -5.907 1.00 97.38 102 THR A CA 1
ATOM 832 C C . THR A 1 102 ? 3.188 -4.769 -5.507 1.00 97.38 102 THR A C 1
ATOM 834 O O . THR A 1 102 ? 3.517 -3.973 -4.639 1.00 97.38 102 THR A O 1
ATOM 837 N N . ILE A 1 103 ? 2.011 -4.698 -6.122 1.00 97.81 103 ILE A N 1
ATOM 838 C CA . ILE A 1 103 ? 0.924 -3.809 -5.708 1.00 97.81 103 ILE A CA 1
ATOM 839 C C . ILE A 1 103 ? -0.122 -4.657 -4.999 1.00 97.81 103 ILE A C 1
ATOM 841 O O . ILE A 1 103 ? -0.664 -5.600 -5.574 1.00 97.81 103 ILE A O 1
ATOM 845 N N . ASN A 1 104 ? -0.412 -4.294 -3.758 1.00 96.62 104 ASN A N 1
ATOM 846 C CA . ASN A 1 104 ? -1.365 -4.975 -2.902 1.00 96.62 104 ASN A CA 1
ATOM 847 C C . ASN A 1 104 ? -2.570 -4.066 -2.677 1.00 96.62 104 ASN A C 1
ATOM 849 O O . ASN A 1 104 ? -2.412 -2.917 -2.265 1.00 96.62 104 ASN A O 1
ATOM 853 N N . ILE A 1 105 ? -3.776 -4.578 -2.889 1.00 97.44 105 ILE A N 1
ATOM 854 C CA . ILE A 1 105 ? -5.018 -3.841 -2.639 1.00 97.44 105 ILE A CA 1
ATOM 855 C C . ILE A 1 105 ? -5.991 -4.694 -1.832 1.00 97.44 105 ILE A C 1
ATOM 857 O O . ILE A 1 105 ? -6.113 -5.892 -2.071 1.00 97.44 105 ILE A O 1
ATOM 861 N N . GLY A 1 106 ? -6.692 -4.073 -0.887 1.00 97.19 106 GLY A N 1
ATOM 862 C CA . GLY A 1 106 ? -7.647 -4.734 0.003 1.00 97.19 106 GLY A CA 1
ATOM 863 C C . GLY A 1 106 ? -8.960 -3.964 0.099 1.00 97.19 106 GLY A C 1
ATOM 864 O O . GLY A 1 106 ? -8.951 -2.737 0.122 1.00 97.19 106 GLY A O 1
ATOM 865 N N . MET A 1 107 ? -10.091 -4.666 0.171 1.00 97.94 107 MET A N 1
ATOM 866 C CA . MET A 1 107 ? -11.427 -4.077 0.319 1.00 97.94 107 MET A CA 1
ATOM 867 C C . MET A 1 107 ? -11.974 -4.274 1.734 1.00 97.94 107 MET A C 1
ATOM 869 O O . MET A 1 107 ? -12.018 -5.393 2.248 1.00 97.94 107 MET A O 1
ATOM 873 N N . GLY A 1 108 ? -12.385 -3.180 2.366 1.00 96.75 108 GLY A N 1
ATOM 874 C CA . GLY A 1 108 ? -13.049 -3.171 3.663 1.00 96.75 108 GLY A CA 1
ATOM 875 C C . GLY A 1 108 ? -14.502 -3.643 3.602 1.00 96.75 108 GLY A C 1
ATOM 876 O O . GLY A 1 108 ? -15.075 -3.823 2.527 1.00 96.75 108 GLY A O 1
ATOM 877 N N . GLN A 1 109 ? -15.125 -3.793 4.771 1.00 95.31 109 GLN A N 1
ATOM 878 C CA . GLN A 1 109 ? -16.531 -4.189 4.916 1.00 95.31 109 GLN A CA 1
ATOM 879 C C . GLN A 1 109 ? -17.518 -3.187 4.309 1.00 95.31 109 GLN A C 1
ATOM 881 O O . GLN A 1 109 ? -18.586 -3.573 3.843 1.00 95.31 109 GLN A O 1
ATOM 886 N N . ASN A 1 110 ? -17.144 -1.910 4.251 1.00 94.31 110 ASN A N 1
ATOM 887 C CA . ASN A 1 110 ? -17.950 -0.848 3.646 1.00 94.31 110 ASN A CA 1
ATOM 888 C C . ASN A 1 110 ? -17.646 -0.604 2.152 1.00 94.31 110 ASN A C 1
ATOM 890 O O . ASN A 1 110 ? -18.036 0.432 1.611 1.00 94.31 110 ASN A O 1
ATOM 894 N N . GLY A 1 111 ? -16.904 -1.501 1.492 1.00 96.12 111 GLY A N 1
ATOM 895 C CA . GLY A 1 111 ? -16.540 -1.378 0.077 1.00 96.12 111 GLY A CA 1
ATOM 896 C C . GLY A 1 111 ? -15.430 -0.364 -0.229 1.00 96.12 111 GLY A C 1
ATOM 897 O O . GLY A 1 111 ? -15.090 -0.183 -1.397 1.00 96.12 111 GLY A O 1
ATOM 898 N N . LYS A 1 112 ? -14.840 0.293 0.782 1.00 97.38 112 LYS A N 1
ATOM 899 C CA . LYS A 1 112 ? -13.645 1.131 0.592 1.00 97.38 112 LYS A CA 1
ATOM 900 C C . LYS A 1 112 ? -12.419 0.269 0.335 1.00 97.38 112 LYS A C 1
ATOM 902 O O . LYS A 1 112 ? -12.266 -0.793 0.931 1.00 97.38 112 LYS A O 1
ATOM 907 N N . TRP A 1 113 ? -11.524 0.769 -0.502 1.00 98.12 113 TRP A N 1
ATOM 908 C CA . TRP A 1 113 ? -10.289 0.087 -0.866 1.00 98.12 113 TRP A CA 1
ATOM 909 C C . TRP A 1 113 ? -9.085 0.738 -0.196 1.00 98.12 113 TRP A C 1
ATOM 911 O O . TRP A 1 113 ? -9.035 1.956 -0.052 1.00 98.12 113 TRP A O 1
ATOM 921 N N . ALA A 1 114 ? -8.128 -0.078 0.217 1.00 97.62 114 ALA A N 1
ATOM 922 C CA . ALA A 1 114 ? -6.807 0.310 0.678 1.00 97.62 114 ALA A CA 1
ATOM 923 C C . ALA A 1 114 ? -5.767 -0.236 -0.290 1.00 97.62 114 ALA A C 1
ATOM 925 O O . ALA A 1 114 ? -5.998 -1.243 -0.962 1.00 97.62 114 ALA A O 1
ATOM 926 N N . SER A 1 115 ? -4.612 0.408 -0.315 1.00 97.94 115 SER A N 1
ATOM 927 C CA . SER A 1 115 ? -3.509 0.025 -1.176 1.00 97.94 115 SER A CA 1
ATOM 928 C C . SER A 1 115 ? -2.178 0.037 -0.430 1.00 97.94 115 SER A C 1
ATOM 930 O O . SER A 1 115 ? -2.055 0.634 0.648 1.00 97.94 115 SER A O 1
ATOM 932 N N . GLY A 1 116 ? -1.215 -0.681 -0.993 1.00 97.44 116 GLY A N 1
ATOM 933 C CA . GLY A 1 116 ? 0.164 -0.772 -0.548 1.00 97.44 116 GLY A CA 1
ATOM 934 C C . GLY A 1 116 ? 1.049 -1.369 -1.642 1.00 97.44 116 GLY A C 1
ATOM 935 O O . GLY A 1 116 ? 0.559 -1.831 -2.675 1.00 97.44 116 GLY A O 1
ATOM 936 N N . HIS A 1 117 ? 2.354 -1.378 -1.409 1.00 97.88 117 HIS A N 1
ATOM 937 C CA . HIS A 1 117 ? 3.349 -1.830 -2.366 1.00 97.88 117 HIS A CA 1
ATOM 938 C C . HIS A 1 117 ? 4.516 -2.572 -1.710 1.00 97.88 117 HIS A C 1
ATOM 940 O O . HIS A 1 117 ? 4.846 -2.367 -0.545 1.00 97.88 117 HIS A O 1
ATOM 946 N N . GLY A 1 118 ? 5.184 -3.402 -2.496 1.00 97.69 118 GLY A N 1
ATOM 947 C CA . GLY A 1 118 ? 6.570 -3.801 -2.303 1.00 97.69 118 GLY A CA 1
ATOM 948 C C . GLY A 1 118 ? 7.368 -3.346 -3.515 1.00 97.69 118 GLY A C 1
ATOM 949 O O . GLY A 1 118 ? 6.902 -3.506 -4.641 1.00 97.69 118 GLY A O 1
ATOM 950 N N . 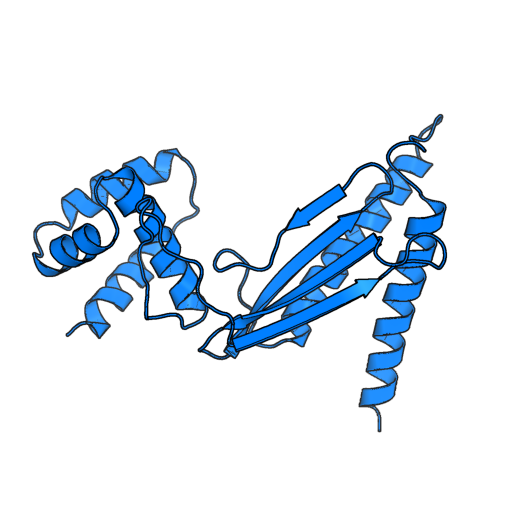ILE A 1 119 ? 8.532 -2.754 -3.291 1.00 97.69 119 ILE A N 1
ATOM 951 C CA . ILE A 1 119 ? 9.435 -2.287 -4.336 1.00 97.69 119 ILE A CA 1
ATOM 952 C C . ILE A 1 119 ? 10.821 -2.830 -4.009 1.00 97.69 119 ILE A C 1
ATOM 954 O O . ILE A 1 119 ? 11.391 -2.498 -2.974 1.00 97.69 119 ILE A O 1
ATOM 958 N N . ASP A 1 120 ? 11.356 -3.643 -4.904 1.00 96.75 120 ASP A N 1
ATOM 959 C CA . ASP A 1 120 ? 12.710 -4.168 -4.880 1.00 96.75 120 ASP A CA 1
ATOM 960 C C . ASP A 1 120 ? 13.516 -3.495 -5.993 1.00 96.75 120 ASP A C 1
ATOM 962 O O . ASP A 1 120 ? 13.146 -3.509 -7.167 1.00 96.75 120 ASP A O 1
ATOM 966 N N . TYR A 1 121 ? 14.613 -2.859 -5.613 1.00 96.00 121 TYR A N 1
ATOM 967 C CA . TYR A 1 121 ? 15.546 -2.210 -6.519 1.00 96.00 121 TYR A CA 1
ATOM 968 C C . TYR A 1 121 ? 16.682 -3.150 -6.959 1.00 96.00 121 TYR A C 1
ATOM 970 O O . TYR A 1 121 ? 17.430 -2.791 -7.867 1.00 96.00 121 TYR A O 1
ATOM 978 N N . GLY A 1 122 ? 16.815 -4.333 -6.355 1.00 91.69 122 GLY A N 1
ATOM 979 C CA . GLY A 1 122 ? 17.838 -5.351 -6.597 1.00 91.69 122 GLY A CA 1
ATOM 980 C C . GLY A 1 122 ? 18.446 -5.853 -5.283 1.00 91.69 122 GLY A C 1
ATOM 981 O O . GLY A 1 122 ? 18.307 -7.017 -4.928 1.00 91.69 122 GLY A O 1
ATOM 982 N N . GLY A 1 123 ? 19.136 -4.971 -4.553 1.00 91.94 123 GLY A N 1
ATOM 983 C CA . GLY A 1 123 ? 19.692 -5.264 -3.216 1.00 91.94 123 GLY A CA 1
ATOM 984 C C . GLY A 1 123 ? 19.107 -4.396 -2.098 1.00 91.94 123 GLY A C 1
ATOM 985 O O . GLY A 1 123 ? 19.405 -4.591 -0.922 1.00 91.94 123 GLY A O 1
ATOM 986 N N . SER A 1 124 ? 18.263 -3.433 -2.463 1.00 93.81 124 SER A N 1
ATOM 987 C CA . SER A 1 124 ? 17.556 -2.530 -1.559 1.00 93.81 124 SER A CA 1
ATOM 988 C C . SER A 1 124 ? 16.082 -2.504 -1.936 1.00 93.81 124 SER A C 1
ATOM 990 O O . SER A 1 124 ? 15.735 -2.781 -3.078 1.00 93.81 124 SER A O 1
ATOM 992 N N . GLY A 1 125 ? 15.210 -2.123 -1.010 1.00 94.50 125 GLY A N 1
ATOM 993 C CA . GLY A 1 125 ? 13.783 -2.066 -1.279 1.00 94.50 125 GLY A CA 1
ATOM 994 C C . GLY A 1 125 ? 13.009 -1.273 -0.242 1.00 94.50 125 GLY A C 1
ATOM 995 O O . GLY A 1 125 ? 13.550 -0.814 0.765 1.00 94.50 125 GLY A O 1
ATOM 996 N N . GLU A 1 126 ? 11.721 -1.123 -0.501 1.00 95.38 126 GLU A N 1
ATOM 997 C CA . GLU A 1 126 ? 10.744 -0.578 0.430 1.00 95.38 126 GLU A CA 1
ATOM 998 C C . GLU A 1 126 ? 9.462 -1.405 0.383 1.00 95.38 126 GLU A C 1
ATOM 1000 O O . GLU A 1 126 ? 9.092 -1.965 -0.649 1.00 95.38 126 GLU A O 1
ATOM 1005 N N . TYR A 1 127 ? 8.784 -1.499 1.523 1.00 95.00 127 TYR A N 1
ATOM 1006 C CA . TYR A 1 127 ? 7.551 -2.259 1.641 1.00 95.00 127 TYR A CA 1
ATOM 1007 C C . TYR A 1 127 ? 6.548 -1.523 2.521 1.00 95.00 127 TYR A C 1
ATOM 1009 O O . TYR A 1 127 ? 6.871 -1.049 3.611 1.00 95.00 127 TYR A O 1
ATOM 1017 N N . SER A 1 128 ? 5.310 -1.473 2.052 1.00 93.94 128 SER A N 1
ATOM 1018 C CA . SER A 1 128 ? 4.157 -0.959 2.767 1.00 93.94 128 SER A CA 1
ATOM 1019 C C . SER A 1 128 ? 2.950 -1.820 2.416 1.00 93.94 128 SER A C 1
ATOM 1021 O O . SER A 1 128 ? 2.437 -1.761 1.305 1.00 93.94 128 SER A O 1
ATOM 1023 N N . SER A 1 129 ? 2.479 -2.645 3.349 1.00 90.06 129 SER A N 1
ATOM 1024 C CA . SER A 1 129 ? 1.233 -3.391 3.141 1.00 90.06 129 SER A CA 1
ATOM 1025 C C . SER A 1 129 ? 0.040 -2.436 3.112 1.00 90.06 129 SER A C 1
ATOM 1027 O O . SER A 1 129 ? 0.027 -1.446 3.851 1.00 90.06 129 SER A O 1
ATOM 1029 N N . TYR A 1 130 ? -1.020 -2.786 2.371 1.00 93.19 130 TYR A N 1
ATOM 1030 C CA . TYR A 1 130 ? -2.315 -2.176 2.663 1.00 93.19 130 TYR A CA 1
ATOM 1031 C C . TYR A 1 130 ? -2.677 -2.473 4.122 1.00 93.19 130 TYR A C 1
ATOM 1033 O O . TYR A 1 130 ? -2.426 -3.564 4.647 1.00 93.19 130 TYR A O 1
ATOM 1041 N N . SER A 1 131 ? -3.214 -1.472 4.805 1.00 94.12 131 SER A N 1
ATOM 1042 C CA . SER A 1 131 ? -3.580 -1.559 6.212 1.00 94.12 131 SER A CA 1
ATOM 1043 C C . SER A 1 131 ? -4.718 -0.596 6.520 1.00 94.12 131 SER A C 1
ATOM 1045 O O . SER A 1 131 ? -5.075 0.258 5.708 1.00 94.12 131 SER A O 1
ATOM 1047 N N . ILE A 1 132 ? -5.264 -0.684 7.732 1.00 93.06 132 ILE A N 1
ATOM 1048 C CA . ILE A 1 132 ? -6.250 0.286 8.224 1.00 93.06 132 ILE A CA 1
ATOM 1049 C C . ILE A 1 132 ? -5.697 1.722 8.241 1.00 93.06 132 ILE A C 1
ATOM 1051 O O . ILE A 1 132 ? -6.471 2.672 8.266 1.00 93.06 132 ILE A O 1
ATOM 1055 N N . PHE A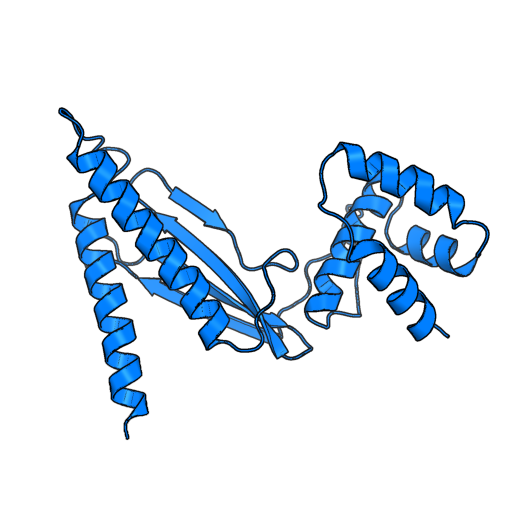 1 133 ? -4.371 1.893 8.196 1.00 92.25 133 PHE A N 1
ATOM 1056 C CA . PHE A 1 133 ? -3.705 3.193 8.136 1.00 92.25 133 PHE A CA 1
ATOM 1057 C C . PHE A 1 133 ? -3.493 3.708 6.710 1.00 92.25 133 PHE A C 1
ATOM 1059 O O . PHE A 1 133 ? -3.156 4.882 6.542 1.00 92.25 133 PHE A O 1
ATOM 1066 N N . SER A 1 134 ? -3.708 2.872 5.690 1.00 94.19 134 SER A N 1
ATOM 1067 C CA . SER A 1 134 ? -3.648 3.291 4.290 1.00 94.19 134 SER A CA 1
ATOM 1068 C C . SER A 1 134 ? -4.714 4.345 3.990 1.00 94.19 134 SER A C 1
ATOM 1070 O O . SER A 1 134 ? -5.738 4.459 4.676 1.00 94.19 134 SER A O 1
ATOM 1072 N N . LYS A 1 135 ? -4.488 5.115 2.925 1.00 93.75 135 LYS A N 1
ATOM 1073 C CA . LYS A 1 135 ? -5.490 6.033 2.383 1.00 93.75 135 LYS A CA 1
ATOM 1074 C C . LYS A 1 135 ? -6.698 5.230 1.864 1.00 93.75 135 LYS A C 1
ATOM 1076 O O . LYS A 1 135 ? -6.485 4.288 1.106 1.00 93.75 135 LYS A O 1
ATOM 1081 N N . PRO A 1 136 ? -7.939 5.600 2.226 1.00 95.50 136 PRO A N 1
ATOM 1082 C CA . PRO A 1 136 ? -9.124 4.946 1.693 1.00 95.50 136 PRO A CA 1
ATOM 1083 C C . PRO A 1 136 ? -9.459 5.464 0.289 1.00 95.50 136 PRO A C 1
ATOM 1085 O O . PRO A 1 136 ? -9.402 6.667 0.018 1.00 95.50 136 PRO A O 1
ATOM 1088 N N . PHE A 1 137 ? -9.885 4.553 -0.577 1.00 97.94 137 PHE A N 1
ATOM 1089 C CA . PHE A 1 137 ? -10.353 4.812 -1.935 1.00 97.94 137 PHE A CA 1
ATOM 1090 C C . PHE A 1 137 ? -11.790 4.319 -2.105 1.00 97.94 137 PHE A C 1
ATOM 1092 O O . PHE A 1 137 ? -12.234 3.390 -1.427 1.00 97.94 137 PHE A O 1
ATOM 1099 N N . ASN A 1 138 ? -12.541 4.959 -3.000 1.00 97.44 138 ASN A N 1
ATOM 1100 C CA . ASN A 1 138 ? -13.941 4.602 -3.253 1.00 97.44 138 ASN A CA 1
ATOM 1101 C C . ASN A 1 138 ? -14.089 3.350 -4.116 1.00 97.44 138 ASN A C 1
ATOM 1103 O O . ASN A 1 138 ? -15.133 2.708 -4.081 1.00 97.44 138 ASN A O 1
ATOM 1107 N N . ASP A 1 139 ? -13.057 3.019 -4.879 1.00 97.00 139 ASP A N 1
ATOM 1108 C CA . ASP A 1 139 ? -13.062 1.921 -5.822 1.00 97.00 139 ASP A CA 1
ATOM 1109 C C . ASP A 1 139 ? -11.656 1.327 -5.958 1.00 97.00 139 ASP A C 1
ATOM 1111 O O . ASP A 1 139 ? -10.641 1.936 -5.599 1.00 97.00 139 ASP A O 1
ATOM 1115 N N . LYS A 1 140 ? -11.630 0.107 -6.488 1.00 96.62 140 LYS A N 1
ATOM 1116 C CA . LYS A 1 140 ? -10.431 -0.701 -6.682 1.00 96.62 140 LYS A CA 1
ATOM 1117 C C . LYS A 1 140 ? -9.427 -0.063 -7.642 1.00 96.62 140 LYS A C 1
ATOM 1119 O O . LYS A 1 140 ? -8.223 -0.183 -7.430 1.00 96.62 140 LYS A O 1
ATOM 1124 N N . GLN A 1 141 ? -9.916 0.584 -8.701 1.00 96.12 141 GLN A N 1
ATOM 1125 C CA . GLN A 1 141 ? -9.069 1.142 -9.750 1.00 96.12 141 GLN A CA 1
ATOM 1126 C C . GLN A 1 141 ? -8.305 2.356 -9.224 1.00 96.12 141 GLN A C 1
ATOM 1128 O O . GLN A 1 141 ? -7.096 2.420 -9.398 1.00 96.12 141 GLN A O 1
ATOM 1133 N N . SER A 1 142 ? -8.966 3.241 -8.478 1.00 97.56 142 SER A N 1
ATOM 1134 C CA . SER A 1 142 ? -8.331 4.381 -7.812 1.00 97.56 142 SER A CA 1
ATOM 1135 C C . SER A 1 142 ? -7.240 3.954 -6.821 1.00 97.56 142 SER A C 1
ATOM 1137 O O . SER A 1 142 ? -6.201 4.605 -6.729 1.00 97.56 142 SER A O 1
ATOM 1139 N N . ALA A 1 143 ? -7.463 2.859 -6.084 1.00 97.81 143 ALA A N 1
ATOM 1140 C CA . ALA A 1 143 ? -6.466 2.288 -5.176 1.00 97.81 143 ALA A CA 1
ATOM 1141 C C . ALA A 1 143 ? -5.249 1.737 -5.940 1.00 97.81 143 ALA A C 1
ATOM 1143 O O . ALA A 1 143 ? -4.108 1.963 -5.542 1.00 97.81 143 ALA A O 1
ATOM 1144 N N . PHE A 1 144 ? -5.491 1.048 -7.060 1.00 97.50 144 PHE A N 1
ATOM 1145 C CA . PHE A 1 144 ? -4.431 0.556 -7.937 1.00 97.50 144 PHE A CA 1
ATOM 1146 C C . PHE A 1 144 ? -3.639 1.698 -8.586 1.00 97.50 144 PHE A C 1
ATOM 1148 O O . PHE A 1 144 ? -2.415 1.691 -8.514 1.00 97.50 144 PHE A O 1
ATOM 1155 N N . ASP A 1 145 ? -4.318 2.676 -9.191 1.00 97.19 145 ASP A N 1
ATOM 1156 C CA . ASP A 1 145 ? -3.689 3.793 -9.907 1.00 97.19 145 ASP A CA 1
ATOM 1157 C C . ASP A 1 145 ? -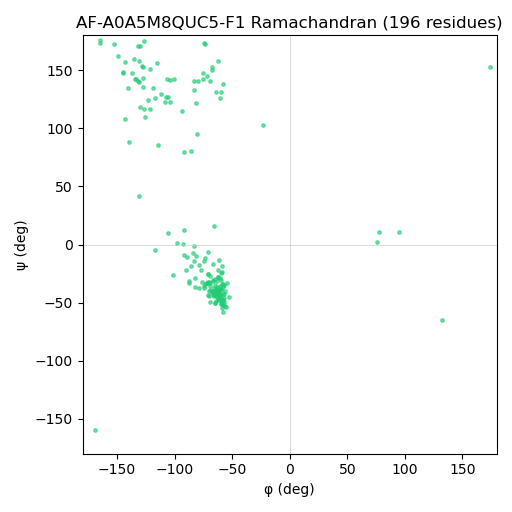2.779 4.603 -8.975 1.00 97.19 145 ASP A C 1
ATOM 1159 O O . ASP A 1 145 ? -1.671 4.973 -9.357 1.00 97.19 145 ASP A O 1
ATOM 1163 N N . HIS A 1 146 ? -3.200 4.793 -7.720 1.00 97.56 146 HIS A N 1
ATOM 1164 C CA . HIS A 1 146 ? -2.386 5.446 -6.699 1.00 97.56 146 HIS A CA 1
ATOM 11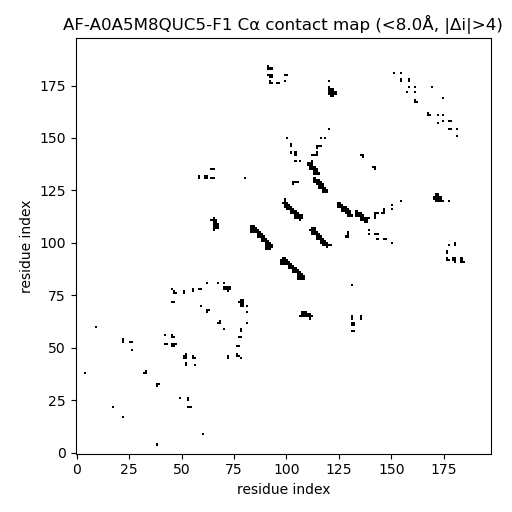65 C C . HIS A 1 146 ? -1.037 4.748 -6.470 1.00 97.56 146 HIS A C 1
ATOM 1167 O O . HIS A 1 146 ? 0.007 5.402 -6.501 1.00 97.56 146 HIS A O 1
ATOM 1173 N N . GLU A 1 147 ? -1.036 3.431 -6.243 1.00 97.44 147 GLU A N 1
ATOM 1174 C CA . GLU A 1 147 ? 0.214 2.689 -6.022 1.00 97.44 147 GLU A CA 1
ATOM 1175 C C . GLU A 1 147 ? 1.012 2.507 -7.303 1.00 97.44 147 GLU A C 1
ATOM 1177 O O . GLU A 1 147 ? 2.241 2.530 -7.265 1.00 97.44 147 GLU A O 1
ATOM 1182 N N . TYR A 1 148 ? 0.335 2.359 -8.440 1.00 97.81 148 TYR A N 1
ATOM 1183 C CA . TYR A 1 148 ? 0.974 2.294 -9.744 1.00 97.81 148 TYR A CA 1
ATOM 1184 C C . TYR A 1 148 ? 1.808 3.552 -9.993 1.00 97.81 148 TYR A C 1
ATOM 1186 O O . TYR A 1 148 ? 3.003 3.440 -10.273 1.00 97.81 148 TYR A O 1
ATOM 1194 N N . ASP A 1 149 ? 1.217 4.737 -9.826 1.00 97.94 149 ASP A N 1
ATOM 1195 C CA . ASP A 1 149 ? 1.915 6.008 -10.018 1.00 97.94 149 ASP A CA 1
ATOM 1196 C C . ASP A 1 149 ? 3.056 6.174 -9.008 1.00 97.94 149 ASP A C 1
ATOM 1198 O O . ASP A 1 149 ? 4.155 6.597 -9.377 1.00 97.94 149 ASP A O 1
ATOM 1202 N N . TYR A 1 150 ? 2.839 5.787 -7.747 1.00 97.88 150 TYR A N 1
ATOM 1203 C CA . TYR A 1 150 ? 3.882 5.814 -6.722 1.00 97.88 150 TYR A CA 1
ATOM 1204 C C . TYR A 1 150 ? 5.089 4.950 -7.112 1.00 97.88 150 TYR A C 1
ATOM 1206 O O . TYR A 1 150 ? 6.215 5.451 -7.174 1.00 97.88 150 TYR A O 1
ATOM 1214 N N . CYS A 1 151 ? 4.859 3.673 -7.426 1.00 97.81 151 CYS A N 1
ATOM 1215 C CA . CYS A 1 151 ? 5.913 2.724 -7.779 1.00 97.81 151 CYS A CA 1
ATOM 1216 C C . CYS A 1 151 ? 6.646 3.145 -9.060 1.00 97.81 151 CYS A C 1
ATOM 1218 O O . CYS A 1 151 ? 7.876 3.103 -9.121 1.00 97.81 151 CYS A O 1
ATOM 1220 N N . MET A 1 152 ? 5.904 3.614 -10.069 1.00 97.75 152 MET A N 1
ATOM 1221 C CA . MET A 1 152 ? 6.466 4.121 -11.322 1.00 97.75 152 MET A CA 1
ATOM 1222 C C . MET A 1 152 ? 7.395 5.309 -11.090 1.00 97.75 152 MET A C 1
ATOM 1224 O O . MET A 1 152 ? 8.500 5.330 -11.636 1.00 97.75 152 MET A O 1
ATOM 1228 N N . ASN A 1 153 ? 6.973 6.271 -10.268 1.00 98.19 153 ASN A N 1
ATOM 1229 C CA . ASN A 1 153 ? 7.789 7.431 -9.924 1.00 98.19 153 ASN A CA 1
ATOM 1230 C C . ASN A 1 153 ? 9.039 7.015 -9.144 1.00 98.19 153 ASN A C 1
ATOM 1232 O O . ASN A 1 153 ? 10.136 7.465 -9.464 1.00 98.19 153 ASN A O 1
ATOM 1236 N N . LYS A 1 154 ? 8.910 6.102 -8.174 1.00 97.56 154 LYS A N 1
ATOM 1237 C CA . LYS A 1 154 ? 10.049 5.592 -7.401 1.00 97.56 154 LYS A CA 1
ATOM 1238 C C . LYS A 1 154 ? 11.102 4.916 -8.270 1.00 97.56 154 LYS A C 1
ATOM 1240 O O . LYS A 1 154 ? 12.282 5.251 -8.160 1.00 97.56 154 LYS A O 1
ATOM 1245 N N . PHE A 1 155 ? 10.692 4.031 -9.176 1.00 96.81 155 PHE A N 1
ATOM 1246 C CA . PHE A 1 155 ? 11.616 3.408 -10.121 1.00 96.81 155 PHE A CA 1
ATOM 1247 C C . PHE A 1 155 ? 12.258 4.427 -11.062 1.00 96.81 155 PHE A C 1
ATOM 1249 O O . PHE A 1 155 ? 13.473 4.383 -11.246 1.00 96.81 155 PHE A O 1
ATOM 1256 N N . GLN A 1 156 ? 11.486 5.362 -11.624 1.00 97.50 156 GLN A N 1
ATOM 1257 C CA . GLN A 1 156 ? 12.025 6.402 -12.509 1.00 97.50 156 GLN A CA 1
ATOM 1258 C C . GLN A 1 156 ? 13.063 7.268 -11.794 1.00 97.50 156 GLN A C 1
ATOM 1260 O O . GLN A 1 156 ? 14.190 7.374 -12.271 1.00 97.50 156 GLN A O 1
ATOM 1265 N N . SER A 1 157 ? 12.740 7.793 -10.611 1.00 97.44 157 SER A N 1
ATOM 1266 C CA . SER A 1 157 ? 13.665 8.619 -9.834 1.00 97.44 157 SER A CA 1
ATOM 1267 C C . SER A 1 157 ? 14.914 7.854 -9.397 1.00 97.44 157 SER A C 1
ATOM 1269 O O . SER A 1 157 ? 16.009 8.414 -9.400 1.00 97.44 157 SER A O 1
ATOM 1271 N N . ALA A 1 158 ? 14.787 6.577 -9.025 1.00 96.62 158 ALA A N 1
ATOM 1272 C CA . ALA A 1 158 ? 15.941 5.756 -8.674 1.00 96.62 158 ALA A CA 1
ATOM 1273 C C . ALA A 1 158 ? 16.833 5.475 -9.895 1.00 96.62 158 ALA A C 1
ATOM 1275 O O . ALA A 1 158 ? 18.050 5.594 -9.775 1.00 96.62 158 ALA A O 1
ATOM 1276 N N . ILE A 1 159 ? 16.256 5.199 -11.072 1.00 97.25 159 ILE A N 1
ATOM 1277 C CA . ILE A 1 159 ? 17.013 5.091 -12.330 1.00 97.25 159 ILE A CA 1
ATOM 1278 C C . ILE A 1 159 ? 17.754 6.400 -12.597 1.00 97.25 159 ILE A C 1
ATOM 1280 O O . ILE A 1 159 ? 18.977 6.387 -12.662 1.00 97.25 159 ILE A O 1
ATOM 1284 N N . GLU A 1 160 ? 17.048 7.529 -12.689 1.00 97.38 160 GLU A N 1
ATOM 1285 C CA . GLU A 1 160 ? 17.644 8.843 -12.976 1.00 97.38 160 GLU A CA 1
ATOM 1286 C C . GLU A 1 160 ? 18.790 9.175 -12.016 1.00 97.38 160 GLU A C 1
ATOM 1288 O O . GLU A 1 160 ? 19.877 9.576 -12.443 1.00 97.38 160 GLU A O 1
ATOM 1293 N N . ARG A 1 161 ? 18.584 8.932 -10.716 1.00 96.62 161 ARG A N 1
ATOM 1294 C CA . ARG A 1 161 ? 19.611 9.121 -9.694 1.00 96.62 161 ARG A CA 1
ATOM 1295 C C . ARG A 1 161 ? 20.835 8.254 -9.962 1.00 96.62 161 ARG A C 1
ATOM 1297 O O . ARG A 1 161 ? 21.942 8.785 -9.957 1.00 96.62 161 ARG A O 1
ATOM 1304 N N . GLU A 1 162 ? 20.675 6.950 -10.178 1.00 96.56 162 GLU A N 1
ATOM 1305 C CA . GLU A 1 162 ? 21.819 6.068 -10.434 1.00 96.56 162 GLU A CA 1
ATOM 1306 C C . GLU A 1 162 ? 22.527 6.409 -11.745 1.00 96.56 162 GLU A C 1
ATOM 1308 O O . GLU A 1 162 ? 23.750 6.340 -11.817 1.00 96.56 162 GLU A O 1
ATOM 1313 N N . GLU A 1 163 ? 21.798 6.829 -12.774 1.00 95.06 163 GLU A N 1
ATOM 1314 C CA . GLU A 1 163 ? 22.399 7.200 -14.054 1.00 95.06 163 GLU A CA 1
ATOM 1315 C C . GLU A 1 163 ? 23.179 8.508 -14.009 1.00 95.06 163 GLU A C 1
ATOM 1317 O O . GLU A 1 163 ? 24.114 8.670 -14.792 1.00 95.06 163 GLU A O 1
ATOM 1322 N N . SER A 1 164 ? 22.846 9.401 -13.077 1.00 95.75 164 SER A N 1
ATOM 1323 C CA . SER A 1 164 ? 23.587 10.645 -12.855 1.00 95.75 164 SER A CA 1
ATOM 1324 C C . SER A 1 164 ? 24.936 10.449 -12.145 1.00 95.75 164 SER A C 1
ATOM 1326 O O . SER A 1 164 ? 25.758 11.365 -12.127 1.00 95.75 164 SER A O 1
ATOM 1328 N N . LYS A 1 165 ? 25.189 9.272 -11.554 1.00 95.19 165 LYS A N 1
ATOM 1329 C CA . LYS A 1 165 ? 26.428 8.983 -10.817 1.00 95.19 165 LYS A CA 1
ATOM 1330 C C . LYS A 1 165 ? 27.560 8.558 -11.752 1.00 95.19 165 LYS A C 1
ATOM 1332 O O . LYS A 1 165 ? 27.373 7.727 -12.637 1.00 95.19 165 LYS A O 1
ATOM 1337 N N . THR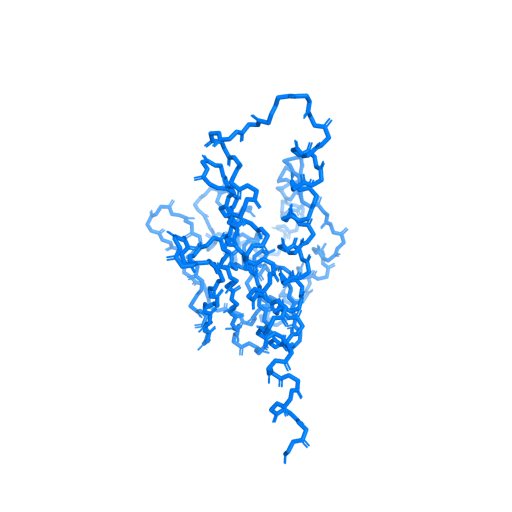 A 1 166 ? 28.778 9.020 -11.455 1.00 93.50 166 THR A N 1
ATOM 1338 C CA . THR A 1 166 ? 30.015 8.543 -12.105 1.00 93.50 166 THR A CA 1
ATOM 1339 C C . THR A 1 166 ? 30.242 7.045 -11.881 1.00 93.50 166 THR A C 1
ATOM 1341 O O . THR A 1 166 ? 30.692 6.345 -12.783 1.00 93.50 166 THR A O 1
ATOM 1344 N N . GLN A 1 167 ? 29.904 6.547 -10.688 1.00 93.75 167 GLN A N 1
ATOM 1345 C CA . GLN A 1 167 ? 29.918 5.126 -10.353 1.00 93.75 167 GLN A CA 1
ATOM 1346 C C . GLN A 1 167 ? 28.553 4.735 -9.787 1.00 93.75 167 GLN A C 1
ATOM 1348 O O . GLN A 1 167 ? 28.129 5.246 -8.750 1.00 93.75 167 GLN A O 1
ATOM 1353 N N . ARG A 1 168 ? 27.856 3.846 -10.498 1.00 93.00 168 ARG A N 1
ATOM 1354 C CA . ARG A 1 168 ? 26.524 3.364 -10.114 1.00 93.00 168 ARG A CA 1
ATOM 1355 C C . ARG A 1 168 ? 26.623 2.366 -8.967 1.00 93.00 168 ARG A C 1
ATOM 1357 O O . ARG A 1 168 ? 27.574 1.587 -8.915 1.00 93.00 168 ARG A O 1
ATOM 1364 N N . ASP A 1 169 ? 25.614 2.342 -8.103 1.00 93.31 169 ASP A N 1
ATOM 1365 C CA . ASP A 1 169 ? 25.489 1.303 -7.084 1.00 93.31 169 ASP A CA 1
ATOM 1366 C C . ASP A 1 169 ? 24.765 0.079 -7.660 1.00 93.31 169 ASP A C 1
ATOM 1368 O O . ASP A 1 169 ? 23.567 -0.120 -7.468 1.00 93.31 169 ASP A O 1
ATOM 1372 N N . SER A 1 170 ? 25.511 -0.755 -8.385 1.00 90.56 170 SER A N 1
ATOM 1373 C CA . SER A 1 170 ? 24.993 -2.009 -8.941 1.00 90.56 170 SER A CA 1
ATOM 1374 C C . SER A 1 170 ? 24.724 -3.088 -7.890 1.00 90.56 170 SER A C 1
ATOM 1376 O O . SER A 1 170 ? 24.219 -4.146 -8.251 1.00 90.56 170 SER A O 1
ATOM 1378 N N . THR A 1 171 ? 25.090 -2.867 -6.622 1.00 91.56 171 THR A N 1
ATOM 1379 C CA . THR A 1 171 ? 24.806 -3.827 -5.545 1.00 91.56 171 THR A CA 1
ATOM 1380 C C . THR A 1 171 ? 23.390 -3.668 -5.017 1.00 91.56 171 THR A C 1
ATOM 1382 O O . THR A 1 171 ? 22.732 -4.665 -4.746 1.00 91.56 171 THR A O 1
ATOM 1385 N N . ASN A 1 172 ? 22.901 -2.429 -4.944 1.00 93.88 172 ASN A N 1
ATOM 1386 C CA . ASN A 1 172 ? 21.557 -2.127 -4.463 1.00 93.88 172 ASN A CA 1
ATOM 1387 C C . ASN A 1 172 ? 20.554 -1.849 -5.587 1.00 93.88 172 ASN A C 1
ATOM 1389 O O . ASN A 1 172 ? 19.363 -2.073 -5.379 1.00 93.88 172 ASN A O 1
ATOM 1393 N N . PHE A 1 173 ? 21.014 -1.378 -6.755 1.00 95.88 173 PHE A N 1
ATOM 1394 C CA . PHE A 1 173 ? 20.154 -0.929 -7.851 1.00 95.88 173 PHE A CA 1
ATOM 1395 C C . PHE A 1 173 ? 20.470 -1.631 -9.177 1.00 95.88 173 PHE A C 1
ATOM 1397 O O . PHE A 1 173 ? 21.456 -1.337 -9.860 1.00 95.88 173 PHE A O 1
ATOM 1404 N N . ASN A 1 174 ? 19.561 -2.499 -9.611 1.00 95.19 174 ASN A N 1
ATOM 1405 C CA . ASN A 1 174 ? 19.588 -3.139 -10.916 1.00 95.19 174 ASN A CA 1
ATOM 1406 C C . ASN A 1 174 ? 18.779 -2.330 -11.944 1.00 95.19 174 ASN A C 1
ATOM 1408 O O . ASN A 1 174 ? 17.649 -2.663 -12.306 1.00 95.19 174 ASN A O 1
ATOM 1412 N N . VAL A 1 175 ? 19.387 -1.256 -12.460 1.00 95.75 175 VAL A N 1
ATOM 1413 C CA . VAL A 1 175 ? 18.758 -0.323 -13.422 1.00 95.75 175 VAL A CA 1
ATOM 1414 C C . VAL A 1 175 ? 18.200 -1.029 -14.667 1.00 95.75 175 VAL A C 1
ATOM 1416 O O . VAL A 1 175 ? 17.184 -0.600 -15.219 1.00 95.75 175 VAL A O 1
ATOM 1419 N N . SER A 1 176 ? 18.844 -2.109 -15.124 1.00 95.06 176 SER A N 1
ATOM 1420 C CA . SER A 1 176 ? 18.375 -2.878 -16.283 1.00 95.06 176 SER A CA 1
ATOM 1421 C C . SER A 1 176 ? 17.028 -3.540 -15.996 1.00 95.06 176 SER A C 1
ATOM 1423 O O . SER A 1 176 ? 16.072 -3.358 -16.757 1.00 95.06 176 SER A O 1
ATOM 1425 N N . ASN A 1 177 ? 16.929 -4.245 -14.869 1.00 96.12 177 ASN A N 1
ATOM 1426 C CA . ASN A 1 177 ? 15.700 -4.926 -14.481 1.00 96.12 177 ASN A CA 1
ATOM 1427 C C . ASN A 1 177 ? 14.597 -3.918 -14.148 1.00 96.12 177 ASN A C 1
ATOM 1429 O O . ASN A 1 177 ? 13.477 -4.069 -14.627 1.00 96.12 177 ASN A O 1
ATOM 1433 N N . MET A 1 178 ? 14.921 -2.814 -13.469 1.00 96.44 178 MET A N 1
ATOM 1434 C CA . MET A 1 178 ? 13.951 -1.751 -13.184 1.00 96.44 178 MET A CA 1
ATOM 1435 C C . MET A 1 178 ? 13.313 -1.171 -14.457 1.00 96.44 178 MET A C 1
ATOM 1437 O O . MET A 1 178 ? 12.098 -0.974 -14.519 1.00 96.44 178 MET A O 1
ATOM 1441 N N . ARG A 1 179 ? 14.102 -0.928 -15.515 1.00 96.56 179 ARG A N 1
ATOM 1442 C CA . ARG A 1 179 ? 13.578 -0.472 -16.817 1.00 96.56 179 ARG A CA 1
ATOM 1443 C C . ARG A 1 179 ? 12.667 -1.506 -17.467 1.00 96.56 179 ARG A C 1
ATOM 1445 O O . ARG A 1 179 ? 11.636 -1.143 -18.037 1.00 96.56 179 ARG A O 1
ATOM 1452 N N . ALA A 1 180 ? 13.050 -2.778 -17.401 1.00 96.50 180 ALA A N 1
ATOM 1453 C CA . ALA A 1 180 ? 12.229 -3.866 -17.910 1.00 96.50 180 ALA A CA 1
ATOM 1454 C C . ALA A 1 180 ? 10.899 -3.964 -17.141 1.00 96.50 180 ALA A C 1
ATOM 1456 O O . ALA A 1 180 ? 9.850 -4.087 -17.769 1.00 96.50 180 ALA A O 1
ATOM 1457 N N . THR A 1 181 ? 10.916 -3.784 -15.822 1.00 96.75 181 THR A N 1
ATOM 1458 C CA . THR A 1 181 ? 9.717 -3.743 -14.974 1.00 96.75 181 THR A CA 1
ATOM 1459 C C . THR A 1 181 ? 8.816 -2.545 -15.292 1.00 96.75 181 THR A C 1
ATOM 1461 O O . THR A 1 181 ? 7.611 -2.710 -15.456 1.00 96.75 181 THR A O 1
ATOM 1464 N N . ILE A 1 182 ? 9.366 -1.342 -15.511 1.00 97.00 182 ILE A N 1
ATOM 1465 C CA . ILE A 1 182 ? 8.574 -0.191 -16.002 1.00 97.00 182 ILE A CA 1
ATOM 1466 C C . ILE A 1 182 ? 7.861 -0.542 -17.317 1.00 97.00 182 ILE A C 1
ATOM 1468 O O . ILE A 1 182 ? 6.715 -0.146 -17.545 1.00 97.00 182 ILE A O 1
ATOM 1472 N N . LYS A 1 183 ? 8.531 -1.276 -18.214 1.00 96.12 183 LYS A N 1
ATOM 1473 C CA . LYS A 1 183 ? 7.935 -1.697 -19.485 1.00 96.12 183 LYS A CA 1
ATOM 1474 C C . LYS A 1 183 ? 6.775 -2.673 -19.264 1.00 96.12 183 LYS A C 1
ATOM 1476 O O . LYS A 1 183 ? 5.734 -2.481 -19.893 1.00 96.12 183 LYS A O 1
ATOM 1481 N N . THR A 1 184 ? 6.917 -3.663 -18.382 1.00 95.50 184 THR A N 1
ATOM 1482 C CA . THR A 1 184 ? 5.840 -4.627 -18.087 1.00 95.50 184 THR A CA 1
ATOM 1483 C C . THR A 1 184 ? 4.649 -3.957 -17.400 1.00 95.50 184 THR A C 1
ATOM 1485 O O . THR A 1 184 ? 3.509 -4.190 -17.801 1.00 95.50 184 THR A O 1
ATOM 1488 N N . MET A 1 185 ? 4.892 -3.021 -16.478 1.00 95.81 185 MET A N 1
ATOM 1489 C CA . MET A 1 185 ? 3.853 -2.180 -15.867 1.00 95.81 185 MET A CA 1
ATOM 1490 C C . MET A 1 185 ? 3.050 -1.386 -16.909 1.00 95.81 185 MET A C 1
ATOM 1492 O O . MET A 1 185 ? 1.818 -1.432 -16.924 1.00 95.81 185 MET A O 1
ATOM 1496 N N . LYS A 1 186 ? 3.732 -0.701 -17.838 1.00 96.19 186 LYS A N 1
ATOM 1497 C CA . LYS A 1 186 ? 3.068 0.052 -18.919 1.00 96.19 186 LYS A CA 1
ATOM 1498 C C . LYS A 1 186 ? 2.247 -0.857 -19.839 1.00 96.19 186 LYS A C 1
ATOM 1500 O O . LYS A 1 186 ? 1.142 -0.489 -20.235 1.00 96.19 186 LYS A O 1
ATOM 1505 N N . GLN A 1 187 ? 2.774 -2.035 -20.176 1.00 94.56 187 GLN A N 1
ATOM 1506 C CA . GLN A 1 187 ? 2.075 -3.021 -21.008 1.00 94.56 187 GLN A CA 1
ATOM 1507 C C . GLN A 1 187 ? 0.804 -3.539 -20.332 1.00 94.56 187 GLN A C 1
ATOM 1509 O O . GLN A 1 187 ? -0.235 -3.638 -20.984 1.00 94.56 187 GLN A O 1
ATOM 1514 N N . TYR A 1 188 ? 0.857 -3.804 -19.028 1.00 93.69 188 TYR A N 1
ATOM 1515 C CA . TYR A 1 188 ? -0.304 -4.228 -18.254 1.00 93.69 188 TYR A CA 1
ATOM 1516 C C . TYR A 1 188 ? -1.438 -3.197 -18.308 1.00 93.69 188 TYR A C 1
ATOM 1518 O O . TYR A 1 188 ? -2.558 -3.538 -18.692 1.00 93.69 188 TYR A O 1
ATOM 1526 N N . VAL A 1 189 ? -1.151 -1.921 -18.025 1.00 93.00 189 VAL A N 1
ATOM 1527 C CA . VAL A 1 189 ? -2.169 -0.855 -18.078 1.00 93.00 189 VAL A CA 1
ATOM 1528 C C . VAL A 1 189 ? -2.733 -0.683 -19.490 1.00 93.00 189 VAL A C 1
ATOM 1530 O O . VAL A 1 189 ? -3.944 -0.528 -19.655 1.00 93.00 189 VAL A O 1
ATOM 1533 N N . ALA A 1 190 ? -1.885 -0.756 -20.520 1.00 91.62 190 ALA A N 1
ATOM 1534 C CA . ALA A 1 190 ? -2.336 -0.704 -21.909 1.00 91.62 190 ALA A CA 1
ATOM 1535 C C . ALA A 1 190 ? -3.289 -1.866 -22.246 1.00 91.62 190 ALA A C 1
ATOM 1537 O O . ALA A 1 190 ? -4.344 -1.639 -22.839 1.00 91.62 190 ALA A O 1
ATOM 1538 N N . SER A 1 191 ? -2.964 -3.088 -21.809 1.00 89.81 191 SER A N 1
ATOM 1539 C CA . SER A 1 191 ? -3.801 -4.272 -22.043 1.00 89.81 191 SER A CA 1
ATOM 1540 C C . SER A 1 191 ? -5.164 -4.181 -21.349 1.00 89.81 191 SER A C 1
ATOM 1542 O O . SER A 1 191 ? -6.181 -4.513 -21.954 1.00 89.81 191 SER A O 1
ATOM 1544 N N . LYS A 1 192 ? -5.225 -3.641 -20.121 1.00 84.88 192 LYS A N 1
ATOM 1545 C CA . LYS A 1 192 ? -6.497 -3.436 -19.411 1.00 84.88 192 LYS A CA 1
ATOM 1546 C C . LYS A 1 192 ? -7.400 -2.420 -20.105 1.00 84.88 192 LYS A C 1
ATOM 1548 O O . LYS A 1 192 ? -8.597 -2.661 -20.214 1.00 84.88 192 LYS A O 1
ATOM 1553 N N . LYS A 1 193 ? -6.833 -1.326 -20.627 1.00 78.56 193 LYS A N 1
ATOM 1554 C CA . LYS A 1 193 ? -7.595 -0.327 -21.398 1.00 78.56 193 LYS A CA 1
ATOM 1555 C C . LYS A 1 193 ? -8.164 -0.903 -22.694 1.00 78.56 193 LYS A C 1
ATOM 1557 O O . LYS A 1 193 ? -9.285 -0.575 -23.064 1.00 78.56 193 LYS A O 1
ATOM 1562 N N . GLN A 1 194 ? -7.413 -1.771 -23.372 1.00 69.44 194 GLN A N 1
ATOM 1563 C CA . GLN A 1 194 ? -7.881 -2.426 -24.593 1.00 69.44 194 GLN A CA 1
ATOM 1564 C C . GLN A 1 194 ? -9.059 -3.373 -24.323 1.00 69.44 194 GLN A C 1
ATOM 1566 O O . GLN A 1 194 ? -9.987 -3.425 -25.122 1.00 69.44 194 GLN A O 1
ATOM 1571 N N . LEU A 1 195 ? -9.048 -4.083 -23.191 1.00 69.19 195 LEU A N 1
ATOM 1572 C CA . LEU A 1 195 ? -10.133 -4.987 -22.801 1.00 69.19 195 LEU A CA 1
ATOM 1573 C C . LEU A 1 195 ? -11.420 -4.256 -22.387 1.00 69.19 195 LEU A C 1
ATOM 1575 O O . LEU A 1 195 ? -12.490 -4.830 -22.517 1.00 69.19 195 LEU A O 1
ATOM 1579 N N . SER A 1 196 ? -11.340 -3.003 -21.924 1.00 69.56 196 SER A N 1
ATOM 1580 C CA . SER A 1 196 ? -12.518 -2.203 -21.541 1.00 69.56 196 SER A CA 1
ATOM 1581 C C . SER A 1 196 ? -13.235 -1.500 -22.705 1.00 69.56 196 SER A C 1
ATOM 1583 O O . SER A 1 196 ? -14.201 -0.781 -22.471 1.00 69.56 196 SER A O 1
ATOM 1585 N N . LEU A 1 197 ? -12.732 -1.633 -23.937 1.00 58.62 197 LEU A N 1
ATOM 1586 C CA . LEU A 1 197 ? -13.287 -0.994 -25.142 1.00 58.62 197 LEU A CA 1
ATOM 1587 C C . LEU A 1 197 ? -14.193 -1.923 -25.973 1.00 58.62 197 LEU A C 1
ATOM 1589 O O . LEU A 1 197 ? -14.678 -1.504 -27.024 1.00 58.62 197 LEU A O 1
ATOM 1593 N N . PHE A 1 198 ? -14.403 -3.157 -25.514 1.00 48.72 198 PHE A N 1
ATOM 1594 C CA . PHE A 1 198 ? -15.308 -4.150 -26.097 1.00 48.72 198 PHE A CA 1
ATOM 1595 C C . PHE A 1 198 ? -16.451 -4.448 -25.126 1.00 48.72 198 PHE A C 1
ATOM 1597 O O . PHE A 1 198 ? -17.533 -4.832 -25.622 1.00 48.72 198 PHE A O 1
#

Solvent-accessible surface area (backbone atoms only — not comparable to full-atom values): 10955 Å² total; per-residue (Å²): 120,69,76,57,56,57,50,56,54,47,67,64,52,77,78,67,88,89,52,81,74,44,57,60,50,47,52,60,46,54,64,68,57,53,83,40,68,68,60,46,51,54,46,54,75,35,19,94,48,72,68,36,22,55,54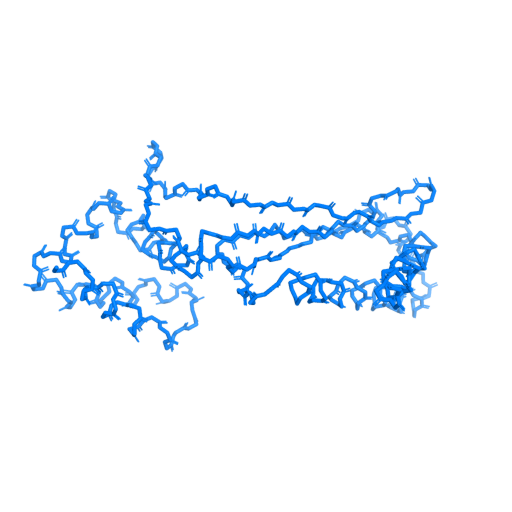,26,49,52,49,50,59,35,28,44,74,24,47,46,80,80,82,52,66,45,98,89,39,44,62,53,82,79,84,60,75,43,73,51,79,49,69,30,23,30,96,92,48,59,64,32,32,35,42,32,36,34,26,27,76,66,56,22,12,20,30,21,39,36,40,48,41,72,61,40,69,52,76,41,75,45,45,58,84,35,69,79,26,83,39,66,63,62,24,49,52,54,45,49,53,50,53,52,48,52,51,49,53,51,42,55,55,42,68,71,40,97,74,61,58,68,71,38,41,38,58,71,53,52,53,43,19,55,49,45,49,53,49,50,56,52,51,55,57,61,65,74,75,115

Nearest PDB structures (foldseek):
  8uy4-assembly1_A  TM=6.177E-01  e=6.653E+00  Acinetobacter baumannii AB307-0294

Secondary structure (DSSP, 8-state):
-HHHHHHHHHHHHTT----HHHHHHHHHHHHHHTTSHHHHHHHHHT-SSHHHHHHHHHHHHHHHTTT-----B-TTSPBPPPPPSEEEEEEE--SS-TTSEEEEEEE-TTS-EEEEEEEE-BS-EEEE---TTSPPBSSHHHHHHHHHHHHHHHHHHHHHHHHTSSS--TTTB-HHHHHHHHHHHHHHHHHHHHHTT-

pLDDT: mean 84.12, std 17.13, range [39.91, 98.19]

Foldseek 3Di:
DVVVVLVVVLVVPVPDDDDPVVLVVCVVVLVVVVVDVVSVVVLVQQFDDSVSSSVSVVQCNLLVLQPPNDWDADPVRHTDFDDFPDKDWDAFWDPVGRRQKIKIKTHGPVRWIFIWMWHAQAQDTDTDHGGSPGDTDNHDVVNVVVVLVVNLVVLVVLLVVQVPDPHGPVNRGDNVTSVRRNVRSVVVVVVVVVVVVD

Organism: NCBI:txid2579942

Mean predicted aligned error: 8.71 Å

Sequence (198 aa):
MEQNICTQIQSFLEGYKFSEGEIESIKCKLLTLAKDTSIVQFLNLLGKDEHHRALNTKSFFYQLRYGFEVFTINESGWLTNPSWLNHEEIKFGCTSEPEMITINIGMGQNGKWASGHGIDYGGSGEYSSYSIFSKPFNDKQSAFDHEYDYCMNKFQSAIEREESKTQRDSTNFNVSNMRATIKTMKQYVASKKQLSLF